Protein AF-G2FJA6-F1 (afdb_monomer_lite)

pLDDT: mean 77.5, std 16.37, range [33.72, 96.75]

Secondary structure (DSSP, 8-state):
-PPP----EEEEEEEEEEEEETTEEEEEEEEEEES-SS-SS-GGG-EEEETTT--EEE-SS---PPPPB-HHHHTTSPPEEEEEEESS----TT-EEEEEETTEEEEEEEPEE-TT--GGGGG-S----PPP---TT-EEEEEEEEE-SSSEEEEEEEEES--GGG--GGG-EEEETTT-PEEEEEE---TTS---TT-SS-S-EEEEEE-TT--S-TT-EEEEEETTEEEEEEE--

Structure (mmCIF, N/CA/C/O backbone):
data_AF-G2FJA6-F1
#
_entry.id   AF-G2FJA6-F1
#
loop_
_atom_site.group_PDB
_atom_site.id
_atom_site.type_symbol
_atom_site.label_atom_id
_atom_site.label_alt_id
_atom_site.label_comp_id
_atom_site.label_asym_id
_atom_site.label_entity_id
_atom_site.label_seq_id
_atom_site.pdbx_PDB_ins_code
_atom_site.Cartn_x
_atom_site.Cartn_y
_atom_site.Cartn_z
_atom_site.occupancy
_atom_site.B_iso_or_equiv
_atom_site.auth_seq_id
_atom_site.auth_comp_id
_atom_site.auth_asym_id
_atom_site.auth_atom_id
_atom_site.pdbx_PDB_model_num
ATOM 1 N N . MET A 1 1 ? 40.836 -7.698 -22.393 1.00 39.19 1 MET A N 1
ATOM 2 C CA . MET A 1 1 ? 39.406 -7.952 -22.679 1.00 39.19 1 MET A CA 1
ATOM 3 C C . MET A 1 1 ? 38.573 -6.891 -21.974 1.00 39.19 1 MET A C 1
ATOM 5 O O . MET A 1 1 ? 38.428 -6.957 -20.762 1.00 39.19 1 MET A O 1
ATOM 9 N N . GLN A 1 2 ? 38.091 -5.883 -22.701 1.00 35.25 2 GLN A N 1
ATOM 10 C CA . GLN A 1 2 ? 37.125 -4.918 -22.167 1.00 35.25 2 GLN A CA 1
ATOM 11 C C . GLN A 1 2 ? 35.747 -5.594 -22.146 1.00 35.25 2 GLN A C 1
ATOM 13 O O . GLN A 1 2 ? 35.256 -6.021 -23.189 1.00 35.25 2 GLN A O 1
ATOM 18 N N . ARG A 1 3 ? 35.146 -5.757 -20.961 1.00 34.12 3 ARG A N 1
ATOM 19 C CA . ARG A 1 3 ? 33.734 -6.144 -20.848 1.00 34.12 3 ARG A CA 1
ATOM 20 C C . ARG A 1 3 ? 32.904 -4.963 -21.353 1.00 34.12 3 ARG A C 1
ATOM 22 O O . ARG A 1 3 ? 33.053 -3.862 -20.830 1.00 34.12 3 ARG A O 1
ATOM 29 N N . ALA A 1 4 ? 32.058 -5.189 -22.357 1.00 39.44 4 ALA A N 1
ATOM 30 C CA . ALA A 1 4 ? 31.037 -4.222 -22.746 1.00 39.44 4 ALA A CA 1
ATOM 31 C C . ALA A 1 4 ? 30.205 -3.846 -21.503 1.00 39.44 4 ALA A C 1
ATOM 33 O O . ALA A 1 4 ? 29.892 -4.747 -20.713 1.00 39.44 4 ALA A O 1
ATOM 34 N N . PRO A 1 5 ? 29.863 -2.563 -21.291 1.00 42.72 5 PRO A N 1
ATOM 35 C CA . PRO A 1 5 ? 29.005 -2.183 -20.182 1.00 42.72 5 PRO A CA 1
ATOM 36 C C . PRO A 1 5 ? 27.662 -2.888 -20.373 1.00 42.72 5 PRO A C 1
ATOM 38 O O . PRO A 1 5 ? 26.957 -2.647 -21.349 1.00 42.72 5 PRO A O 1
ATOM 41 N N . SER A 1 6 ? 27.309 -3.793 -19.461 1.00 50.69 6 SER A N 1
ATOM 42 C CA . SER A 1 6 ? 25.934 -4.264 -19.343 1.00 50.69 6 SER A CA 1
ATOM 43 C C . SER A 1 6 ? 25.126 -3.094 -18.798 1.00 50.69 6 SER A C 1
ATOM 45 O O . SER A 1 6 ? 25.023 -2.931 -17.583 1.00 50.69 6 SER A O 1
ATOM 47 N N . SER A 1 7 ? 24.640 -2.222 -19.679 1.00 70.12 7 SER A N 1
ATOM 48 C CA . SER A 1 7 ? 23.865 -1.041 -19.302 1.00 70.12 7 SER A CA 1
ATOM 49 C C . SER A 1 7 ? 22.433 -1.448 -18.973 1.00 70.12 7 SER A C 1
ATOM 51 O O . SER A 1 7 ? 21.485 -1.016 -19.632 1.00 70.12 7 SER A O 1
ATOM 53 N N . GLY A 1 8 ? 22.283 -2.336 -17.990 1.00 83.69 8 GLY A N 1
ATOM 54 C CA . GLY A 1 8 ? 20.976 -2.680 -17.469 1.00 83.69 8 GLY A CA 1
ATOM 55 C C . GLY A 1 8 ? 20.271 -1.395 -17.042 1.00 83.69 8 GLY A C 1
ATOM 56 O O . GLY A 1 8 ? 20.882 -0.545 -16.391 1.00 83.69 8 GLY A O 1
ATOM 57 N N . ARG A 1 9 ? 19.019 -1.211 -17.457 1.00 91.50 9 ARG A N 1
ATOM 58 C CA . ARG A 1 9 ? 18.278 0.035 -17.224 1.00 91.50 9 ARG A CA 1
ATOM 59 C C . ARG A 1 9 ? 16.909 -0.225 -16.625 1.00 91.50 9 ARG A C 1
ATOM 61 O O . ARG A 1 9 ? 16.280 -1.250 -16.885 1.00 91.50 9 ARG A O 1
ATOM 68 N N . LEU A 1 10 ? 16.452 0.748 -15.845 1.00 92.44 10 LEU A N 1
ATOM 69 C CA . LEU A 1 10 ? 15.058 0.863 -15.454 1.00 92.44 10 LEU A CA 1
ATOM 70 C C . LEU A 1 10 ? 14.300 1.550 -16.590 1.00 92.44 10 LEU A C 1
ATOM 72 O O . LEU A 1 10 ? 14.702 2.611 -17.064 1.00 92.44 10 LEU A O 1
ATOM 76 N N . GLU A 1 11 ? 13.214 0.933 -17.027 1.00 94.50 11 GLU A N 1
ATOM 77 C CA . GLU A 1 11 ? 12.230 1.563 -17.894 1.00 94.50 11 GLU A CA 1
ATOM 78 C C . GLU A 1 11 ? 10.932 1.699 -17.112 1.00 94.50 11 GLU A C 1
ATOM 80 O O . GLU A 1 11 ? 10.369 0.699 -16.672 1.00 94.50 11 GLU A O 1
ATOM 85 N N . VAL A 1 12 ? 10.459 2.928 -16.930 1.00 94.56 12 VAL A N 1
ATOM 86 C CA . VAL A 1 12 ? 9.138 3.190 -16.360 1.00 94.56 12 VAL A CA 1
ATOM 87 C C . VAL A 1 12 ? 8.197 3.521 -17.504 1.00 94.56 12 VAL A C 1
ATOM 89 O O . VAL A 1 12 ? 8.388 4.505 -18.210 1.00 94.56 12 VAL A O 1
ATOM 92 N N . GLU A 1 13 ? 7.192 2.675 -17.691 1.00 93.69 13 GLU A N 1
ATOM 93 C CA . GLU A 1 13 ? 6.183 2.848 -18.732 1.00 93.69 13 GLU A CA 1
ATOM 94 C C . GLU A 1 13 ? 5.153 3.894 -18.315 1.00 93.69 13 GLU A C 1
ATOM 96 O O . GLU A 1 13 ? 4.733 4.715 -19.125 1.00 93.69 13 GLU A O 1
ATOM 101 N N . LYS A 1 14 ? 4.724 3.848 -17.048 1.00 94.00 14 LYS A N 1
ATOM 102 C CA . LYS A 1 14 ? 3.645 4.704 -16.565 1.00 94.00 14 LYS A CA 1
ATOM 103 C C . LYS A 1 14 ? 3.668 4.876 -15.055 1.00 94.00 14 LYS A C 1
ATOM 105 O O . LYS A 1 14 ? 4.010 3.940 -14.327 1.00 94.00 14 LYS A O 1
ATOM 110 N N . ILE A 1 15 ? 3.225 6.045 -14.602 1.00 94.50 15 ILE A N 1
ATOM 111 C CA . ILE A 1 15 ? 2.971 6.345 -13.194 1.00 94.50 15 ILE A CA 1
ATOM 112 C C . ILE A 1 15 ? 1.538 6.847 -13.056 1.00 94.50 15 ILE A C 1
ATOM 114 O O . ILE A 1 15 ? 1.143 7.794 -13.732 1.00 94.50 15 ILE A O 1
ATOM 118 N N . ILE A 1 16 ? 0.756 6.189 -12.204 1.00 93.69 16 ILE A N 1
ATOM 119 C CA . ILE A 1 16 ? -0.686 6.404 -12.089 1.00 93.69 16 ILE A CA 1
ATOM 120 C C . ILE A 1 16 ? -1.042 6.677 -10.632 1.00 93.69 16 ILE A C 1
ATOM 122 O O . ILE A 1 16 ? -0.742 5.857 -9.765 1.00 93.69 16 ILE A O 1
ATOM 126 N N . LEU A 1 17 ? -1.725 7.786 -10.365 1.00 90.81 17 LEU A N 1
ATOM 127 C CA . LEU A 1 17 ? -2.411 7.994 -9.092 1.00 90.81 17 LEU A CA 1
ATOM 128 C C . LEU A 1 17 ? -3.717 7.212 -9.089 1.00 90.81 17 LEU A C 1
ATOM 130 O O . LEU A 1 17 ? -4.490 7.309 -10.033 1.00 90.81 17 LEU A O 1
ATOM 134 N N . GLY A 1 18 ? -3.956 6.431 -8.046 1.00 85.50 18 GLY A N 1
ATOM 135 C CA . GLY A 1 18 ? -5.233 5.760 -7.823 1.00 85.50 18 GLY A CA 1
ATOM 136 C C . GLY A 1 18 ? -6.050 6.438 -6.732 1.00 85.50 18 GLY A C 1
ATOM 137 O O . GLY A 1 18 ? -5.769 7.570 -6.331 1.00 85.50 18 GLY A O 1
ATOM 138 N N . GLY A 1 19 ? -7.029 5.702 -6.212 1.00 77.75 19 GLY A N 1
ATOM 139 C CA . GLY A 1 19 ? -7.847 6.148 -5.093 1.00 77.75 19 GLY A CA 1
ATOM 140 C C . GLY A 1 19 ? -7.029 6.455 -3.835 1.00 77.75 19 GLY A C 1
ATOM 141 O O . GLY A 1 19 ? -5.952 5.892 -3.594 1.00 77.75 19 GLY A O 1
ATOM 142 N N . ARG A 1 20 ? -7.564 7.363 -3.014 1.00 74.06 20 ARG A N 1
ATOM 143 C CA . ARG A 1 20 ? -7.041 7.667 -1.680 1.00 74.06 20 ARG A CA 1
ATOM 144 C C . ARG A 1 20 ? -7.684 6.731 -0.661 1.00 74.06 20 ARG A C 1
ATOM 146 O O . ARG A 1 20 ? -8.901 6.703 -0.522 1.00 74.06 20 ARG A O 1
ATOM 153 N N . GLY A 1 21 ? -6.854 5.969 0.044 1.00 68.12 21 GLY A N 1
ATOM 154 C CA . GLY A 1 21 ? -7.270 5.110 1.152 1.00 68.12 21 GLY A CA 1
ATOM 155 C C . GLY A 1 21 ? -6.676 5.575 2.480 1.00 68.12 21 GLY A C 1
ATOM 156 O O . GLY A 1 21 ? -6.071 6.642 2.571 1.00 68.12 21 GLY A O 1
ATOM 157 N N . LEU A 1 22 ? -6.770 4.732 3.511 1.00 64.44 22 LEU A N 1
ATOM 158 C CA . LEU A 1 22 ? -6.194 5.006 4.838 1.00 64.44 22 LEU A CA 1
ATOM 159 C C . LEU A 1 22 ? -4.664 5.181 4.826 1.00 64.44 22 LEU A C 1
ATOM 161 O O . LEU A 1 22 ? -4.100 5.761 5.744 1.00 64.44 22 LEU A O 1
ATOM 165 N N . GLN A 1 23 ? -3.979 4.677 3.795 1.00 68.44 23 GLN A N 1
ATOM 166 C CA . GLN A 1 23 ? -2.533 4.855 3.610 1.00 68.44 23 GLN A CA 1
ATOM 167 C C . GLN A 1 23 ? -2.174 6.132 2.845 1.00 68.44 23 GLN A C 1
ATOM 169 O O . GLN A 1 23 ? -0.993 6.399 2.654 1.00 68.44 23 GLN A O 1
ATOM 174 N N . GLY A 1 24 ? -3.166 6.911 2.414 1.00 77.00 24 GLY A N 1
ATOM 175 C CA . GLY A 1 24 ? -2.986 8.038 1.511 1.00 77.00 24 GLY A CA 1
ATOM 176 C C . GLY A 1 24 ? -3.329 7.692 0.067 1.00 77.00 24 GLY A C 1
ATOM 177 O O . GLY A 1 24 ? -4.024 6.713 -0.222 1.00 77.00 24 GLY A O 1
ATOM 178 N N . THR A 1 25 ? -2.867 8.534 -0.848 1.00 84.19 25 THR A N 1
ATOM 179 C CA . THR A 1 25 ? -3.102 8.378 -2.284 1.00 84.19 25 THR A CA 1
ATOM 180 C C . THR A 1 25 ? -2.193 7.281 -2.827 1.00 84.19 25 THR A C 1
ATOM 182 O O . THR A 1 25 ? -0.973 7.336 -2.657 1.00 84.19 25 THR A O 1
ATOM 185 N N . ARG A 1 26 ? -2.770 6.265 -3.476 1.00 86.38 26 ARG A N 1
ATOM 186 C CA . ARG A 1 26 ? -1.986 5.192 -4.099 1.00 86.38 26 ARG A CA 1
ATOM 187 C C . ARG A 1 26 ? -1.238 5.721 -5.320 1.00 86.38 26 ARG A C 1
ATOM 189 O O . ARG A 1 26 ? -1.846 6.352 -6.177 1.00 86.38 26 ARG A O 1
ATOM 196 N N . ILE A 1 27 ? 0.032 5.366 -5.460 1.00 89.56 27 ILE A N 1
ATOM 197 C CA . ILE A 1 27 ? 0.836 5.600 -6.664 1.00 89.56 27 ILE A CA 1
ATOM 198 C C . ILE A 1 27 ? 1.240 4.239 -7.235 1.00 89.56 27 ILE A C 1
ATOM 200 O O . ILE A 1 27 ? 2.001 3.503 -6.609 1.00 89.56 27 ILE A O 1
ATOM 204 N N . GLU A 1 28 ? 0.732 3.886 -8.413 1.00 91.00 28 GLU A N 1
ATOM 205 C CA . GLU A 1 28 ? 1.141 2.700 -9.174 1.00 91.00 28 GLU A CA 1
ATOM 206 C C . GLU A 1 28 ? 2.260 3.077 -10.150 1.00 91.00 28 GLU A C 1
ATOM 208 O O . GLU A 1 28 ? 2.082 3.942 -11.004 1.00 91.00 28 GLU A O 1
ATOM 213 N N . VAL A 1 29 ? 3.395 2.386 -10.066 1.00 91.75 29 VAL A N 1
ATOM 214 C CA . VAL A 1 29 ? 4.497 2.487 -11.028 1.00 91.75 29 VAL A CA 1
ATOM 215 C C . VAL A 1 29 ? 4.543 1.214 -11.862 1.00 91.75 29 VAL A C 1
ATOM 217 O O . VAL A 1 29 ? 4.722 0.118 -11.324 1.00 91.75 29 VAL A O 1
ATOM 220 N N . ARG A 1 30 ? 4.417 1.358 -13.183 1.00 92.69 30 ARG A N 1
ATOM 221 C CA . ARG A 1 30 ? 4.585 0.271 -14.155 1.00 92.69 30 ARG A CA 1
ATOM 222 C C . ARG A 1 30 ? 5.977 0.320 -14.749 1.00 92.69 30 ARG A C 1
ATOM 224 O O . ARG A 1 30 ? 6.341 1.328 -15.350 1.00 92.69 30 ARG A O 1
ATOM 231 N N . TYR A 1 31 ? 6.750 -0.748 -14.589 1.00 93.69 31 TYR A N 1
ATOM 232 C CA . TYR A 1 31 ? 8.173 -0.720 -14.921 1.00 93.69 31 TYR A CA 1
ATOM 233 C C . TYR A 1 31 ? 8.717 -2.046 -15.459 1.00 93.69 31 TYR A C 1
ATOM 235 O O . TYR A 1 31 ? 8.131 -3.111 -15.261 1.00 93.69 31 TYR A O 1
ATOM 243 N N . ARG A 1 32 ? 9.879 -1.978 -16.110 1.00 92.12 32 ARG A N 1
ATOM 244 C CA . ARG A 1 32 ? 10.697 -3.115 -16.541 1.00 92.12 32 ARG A CA 1
ATOM 245 C C . ARG A 1 32 ? 12.149 -2.904 -16.140 1.00 92.12 32 ARG A C 1
ATOM 247 O O . ARG A 1 32 ? 12.651 -1.782 -16.100 1.00 92.12 32 ARG A O 1
ATOM 254 N N . LEU A 1 33 ? 12.825 -4.015 -15.888 1.00 90.75 33 LEU A N 1
ATOM 255 C CA . LEU A 1 33 ? 14.265 -4.077 -15.681 1.00 90.75 33 LEU A CA 1
ATOM 256 C C . LEU A 1 33 ? 14.856 -4.709 -16.935 1.00 90.75 33 LEU A C 1
ATOM 258 O O . LEU A 1 33 ? 14.626 -5.888 -17.182 1.00 90.75 33 LEU A O 1
ATOM 262 N N . ILE A 1 34 ? 15.550 -3.927 -17.753 1.00 91.38 34 ILE A N 1
ATOM 263 C CA . ILE A 1 34 ? 16.027 -4.370 -19.066 1.00 91.38 34 ILE A CA 1
ATOM 264 C C . ILE A 1 34 ? 17.522 -4.644 -18.985 1.00 91.38 34 ILE A C 1
ATOM 266 O O . ILE A 1 34 ? 18.252 -3.791 -18.493 1.00 91.38 34 ILE A O 1
ATOM 270 N N . ASP A 1 35 ? 17.966 -5.814 -19.447 1.00 90.81 35 ASP A N 1
ATOM 271 C CA . ASP A 1 35 ? 19.373 -6.250 -19.486 1.00 90.81 35 ASP A CA 1
ATOM 272 C C . ASP A 1 35 ? 20.115 -6.170 -18.134 1.00 90.81 35 ASP A C 1
ATOM 274 O O . ASP A 1 35 ? 21.342 -6.045 -18.067 1.00 90.81 35 ASP A O 1
ATOM 278 N N . VAL A 1 36 ? 19.375 -6.270 -17.025 1.00 86.81 36 VAL A N 1
ATOM 279 C CA . VAL A 1 36 ? 19.938 -6.294 -15.669 1.00 86.81 36 VAL A CA 1
ATOM 280 C C . VAL A 1 36 ? 20.412 -7.711 -15.350 1.00 86.81 36 VAL A C 1
ATOM 282 O O . VAL A 1 36 ? 19.605 -8.612 -15.140 1.00 86.81 36 VAL A O 1
ATOM 285 N N . LYS A 1 37 ? 21.732 -7.918 -15.319 1.00 81.69 37 LYS A N 1
ATOM 286 C CA . LYS A 1 37 ? 22.341 -9.208 -14.937 1.00 81.69 37 LYS A CA 1
ATOM 287 C C . LYS A 1 37 ? 22.440 -9.381 -13.424 1.00 81.69 37 LYS A C 1
ATOM 289 O O . LYS A 1 37 ? 22.271 -10.483 -12.917 1.00 81.69 37 LYS A O 1
ATOM 294 N N . GLU A 1 38 ? 22.713 -8.284 -12.730 1.00 79.69 38 GLU A N 1
ATOM 295 C CA . GLU A 1 38 ? 22.832 -8.196 -11.280 1.00 79.69 38 GLU A CA 1
ATOM 296 C C . GLU A 1 38 ? 22.297 -6.831 -10.843 1.00 79.69 38 GLU A C 1
ATOM 298 O O . GLU A 1 38 ? 22.484 -5.832 -11.545 1.00 79.69 38 GLU A O 1
ATOM 303 N N . PHE A 1 39 ? 21.591 -6.789 -9.715 1.00 76.38 39 PHE A N 1
ATOM 304 C CA . PHE A 1 39 ? 21.055 -5.538 -9.192 1.00 76.38 39 PHE A CA 1
ATOM 305 C C . PHE A 1 39 ? 22.178 -4.685 -8.594 1.00 76.38 39 PHE A C 1
ATOM 307 O O . PHE A 1 39 ? 22.915 -5.185 -7.746 1.00 76.38 39 PHE A O 1
ATOM 314 N N . PRO A 1 40 ? 22.300 -3.400 -8.974 1.00 71.06 40 PRO A N 1
ATOM 315 C CA . PRO A 1 40 ? 23.367 -2.546 -8.461 1.00 71.06 40 PRO A CA 1
ATOM 316 C C . PRO A 1 40 ? 23.187 -2.195 -6.978 1.00 71.06 40 PRO A C 1
ATOM 318 O O . PRO A 1 40 ? 24.158 -1.834 -6.317 1.00 71.06 40 PRO A O 1
ATOM 321 N N . ALA A 1 41 ? 21.968 -2.305 -6.438 1.00 72.12 41 ALA A N 1
ATOM 322 C CA . ALA A 1 41 ? 21.699 -2.122 -5.019 1.00 72.12 41 ALA A CA 1
ATOM 323 C C . ALA A 1 41 ? 20.593 -3.053 -4.500 1.00 72.12 41 ALA A C 1
ATOM 325 O O . ALA A 1 41 ? 19.808 -3.632 -5.251 1.00 72.12 41 ALA A O 1
ATOM 326 N N . HIS A 1 42 ? 20.508 -3.169 -3.173 1.00 73.12 42 HIS A N 1
ATOM 327 C CA . HIS A 1 42 ? 19.483 -3.963 -2.500 1.00 73.12 42 HIS A CA 1
ATOM 328 C C . HIS A 1 42 ? 18.066 -3.439 -2.829 1.00 73.12 42 HIS A C 1
ATOM 330 O O . HIS A 1 42 ? 17.879 -2.220 -2.850 1.00 73.12 42 HIS A O 1
ATOM 336 N N . PRO A 1 43 ? 17.031 -4.288 -2.996 1.00 69.50 43 PRO A N 1
ATOM 337 C CA . PRO A 1 43 ? 15.673 -3.845 -3.352 1.00 69.50 43 PRO A CA 1
ATOM 338 C C . PRO A 1 43 ? 15.033 -2.835 -2.383 1.00 69.50 43 PRO A C 1
ATOM 340 O O . PRO A 1 43 ? 14.141 -2.089 -2.780 1.00 69.50 43 PRO A O 1
ATOM 343 N N . MET A 1 44 ? 15.517 -2.762 -1.135 1.00 67.50 44 MET A N 1
ATOM 344 C CA . MET A 1 44 ? 15.124 -1.730 -0.153 1.00 67.50 44 MET A CA 1
ATOM 345 C C . MET A 1 44 ? 15.509 -0.302 -0.562 1.00 67.50 44 MET A C 1
ATOM 347 O O . MET A 1 44 ? 15.014 0.650 0.025 1.00 67.50 44 MET A O 1
ATOM 351 N N . THR A 1 45 ? 16.364 -0.139 -1.570 1.00 71.75 45 THR A N 1
ATOM 352 C CA . THR A 1 45 ? 16.710 1.165 -2.161 1.00 71.75 45 THR A CA 1
ATOM 353 C C . THR A 1 45 ? 15.687 1.631 -3.202 1.00 71.75 45 THR A C 1
ATOM 355 O O . THR A 1 45 ? 15.959 2.526 -3.990 1.00 71.75 45 THR A O 1
ATOM 358 N N . THR A 1 46 ? 14.506 1.015 -3.240 1.00 82.19 46 THR A N 1
ATOM 359 C CA . THR A 1 46 ? 13.421 1.422 -4.134 1.00 82.19 46 THR A CA 1
ATOM 360 C C . THR A 1 46 ? 12.656 2.592 -3.522 1.00 82.19 46 THR A C 1
ATOM 362 O O . THR A 1 46 ? 12.205 2.507 -2.381 1.00 82.19 46 THR A O 1
ATOM 365 N N . SER A 1 47 ? 12.500 3.683 -4.264 1.00 83.31 47 SER A N 1
ATOM 366 C CA . SER A 1 47 ? 11.863 4.906 -3.774 1.00 83.31 47 SER A CA 1
ATOM 367 C C . SER A 1 47 ? 11.286 5.757 -4.902 1.00 83.31 47 SER A C 1
ATOM 369 O O . SER A 1 47 ? 11.633 5.596 -6.074 1.00 83.31 47 SER A O 1
ATOM 371 N N . ILE A 1 48 ? 10.414 6.688 -4.522 1.00 87.38 48 ILE A N 1
ATOM 372 C CA . ILE A 1 48 ? 9.967 7.789 -5.371 1.00 87.38 48 ILE A CA 1
ATOM 373 C C . ILE A 1 48 ? 10.443 9.096 -4.748 1.00 87.38 48 ILE A C 1
ATOM 375 O O . ILE A 1 48 ? 10.386 9.260 -3.531 1.00 87.38 48 ILE A O 1
ATOM 379 N N . VAL A 1 49 ? 10.891 10.031 -5.578 1.00 86.56 49 VAL A N 1
ATOM 380 C CA . VAL A 1 49 ? 11.192 11.406 -5.174 1.00 86.56 49 VAL A CA 1
ATOM 381 C C . VAL A 1 49 ? 10.330 12.347 -6.000 1.00 86.56 49 VAL A C 1
ATOM 383 O O . VAL A 1 49 ? 10.359 12.278 -7.228 1.00 86.56 49 VAL A O 1
ATOM 386 N N . ASP A 1 50 ? 9.580 13.226 -5.340 1.00 87.44 50 ASP A N 1
ATOM 387 C CA . ASP A 1 50 ? 8.929 14.344 -6.024 1.00 87.44 50 ASP A CA 1
ATOM 388 C C . ASP A 1 50 ? 9.987 15.382 -6.419 1.00 87.44 50 ASP A C 1
ATOM 390 O O . ASP A 1 50 ? 10.758 15.857 -5.583 1.00 87.44 50 ASP A O 1
ATOM 394 N N . ASP A 1 51 ? 10.069 15.730 -7.703 1.00 84.38 51 ASP A N 1
ATOM 395 C CA . ASP A 1 51 ? 11.184 16.543 -8.196 1.00 84.38 51 ASP A CA 1
ATOM 396 C C . ASP A 1 51 ? 11.113 17.998 -7.718 1.00 84.38 51 ASP A C 1
ATOM 398 O O . ASP A 1 51 ? 12.147 18.668 -7.644 1.00 84.38 51 ASP A O 1
ATOM 402 N N . GLN A 1 52 ? 9.910 18.484 -7.396 1.00 83.44 52 GLN A N 1
ATOM 403 C CA . GLN A 1 52 ? 9.681 19.857 -6.957 1.00 83.44 52 GLN A CA 1
ATOM 404 C C . GLN A 1 52 ? 10.025 20.037 -5.476 1.00 83.44 52 GLN A C 1
ATOM 406 O O . GLN A 1 52 ? 10.843 20.886 -5.128 1.00 83.44 52 GLN A O 1
ATOM 411 N N . SER A 1 53 ? 9.406 19.243 -4.606 1.00 81.50 53 SER A N 1
ATOM 412 C CA . SER A 1 53 ? 9.596 19.304 -3.153 1.00 81.50 53 SER A CA 1
ATOM 413 C C . SER A 1 53 ? 10.857 18.582 -2.682 1.00 81.50 53 SER A C 1
ATOM 415 O O . SER A 1 53 ? 11.297 18.796 -1.554 1.00 81.50 53 SER A O 1
ATOM 417 N N . ARG A 1 54 ? 11.441 17.720 -3.529 1.00 82.00 54 ARG A N 1
ATOM 418 C CA . ARG A 1 54 ? 12.542 16.801 -3.188 1.00 82.00 54 ARG A CA 1
ATOM 419 C C . ARG A 1 54 ? 12.205 15.840 -2.049 1.00 82.00 54 ARG A C 1
ATOM 421 O O . ARG A 1 54 ? 13.108 15.208 -1.500 1.00 82.00 54 ARG A O 1
ATOM 428 N N . GLN A 1 55 ? 10.927 15.703 -1.701 1.00 81.25 55 GLN A N 1
ATOM 429 C CA . GLN A 1 55 ? 10.497 14.771 -0.672 1.00 81.25 55 GLN A CA 1
ATOM 430 C C . GLN A 1 55 ? 10.539 13.336 -1.194 1.00 81.25 55 GLN A C 1
ATOM 432 O O . GLN A 1 55 ? 10.182 13.039 -2.337 1.00 81.25 55 GLN A O 1
ATOM 437 N N . LEU A 1 56 ? 11.013 12.447 -0.325 1.00 77.19 56 LEU A N 1
ATOM 438 C CA . LEU A 1 56 ? 11.162 11.026 -0.590 1.00 77.19 56 LEU A CA 1
ATOM 439 C C . LEU A 1 56 ? 9.913 10.291 -0.106 1.00 77.19 56 LEU A C 1
ATOM 441 O O . LEU A 1 56 ? 9.634 10.257 1.090 1.00 77.19 56 LEU A O 1
ATOM 445 N N . ILE A 1 57 ? 9.220 9.628 -1.021 1.00 76.81 57 ILE A N 1
ATOM 446 C CA . ILE A 1 57 ? 8.136 8.707 -0.698 1.00 76.81 57 ILE A CA 1
ATOM 447 C C . ILE A 1 57 ? 8.735 7.309 -0.647 1.00 76.81 57 ILE A C 1
ATOM 449 O O . ILE A 1 57 ? 9.129 6.720 -1.662 1.00 76.81 57 ILE A O 1
ATOM 453 N N . GLN A 1 58 ? 8.864 6.800 0.576 1.00 62.50 58 GLN A N 1
ATOM 454 C CA . GLN A 1 58 ? 9.464 5.499 0.818 1.00 62.50 58 GLN A CA 1
ATOM 455 C C . GLN A 1 58 ? 8.462 4.367 0.617 1.00 62.50 58 GLN A C 1
ATOM 457 O O . GLN A 1 58 ? 7.273 4.469 0.921 1.00 62.50 58 GLN A O 1
ATOM 462 N N . ILE A 1 59 ? 8.987 3.240 0.147 1.00 64.44 59 ILE A N 1
ATOM 463 C CA . ILE A 1 59 ? 8.290 1.965 0.240 1.00 64.44 59 ILE A CA 1
ATOM 464 C C . ILE A 1 59 ? 8.090 1.611 1.716 1.00 64.44 59 ILE A C 1
ATOM 466 O O . ILE A 1 59 ? 9.017 1.655 2.520 1.00 64.44 59 ILE A O 1
ATOM 470 N N . SER A 1 60 ? 6.883 1.200 2.084 1.00 54.69 60 SER A N 1
ATOM 471 C CA . SER A 1 60 ? 6.625 0.680 3.431 1.00 54.69 60 SER A CA 1
ATOM 472 C C . SER A 1 60 ? 7.091 -0.775 3.596 1.00 54.69 60 SER A C 1
ATOM 474 O O . SER A 1 60 ? 7.123 -1.288 4.715 1.00 54.69 60 SER A O 1
ATOM 476 N N . LYS A 1 61 ? 7.451 -1.460 2.495 1.00 60.00 61 LYS A N 1
ATOM 477 C CA . LYS A 1 61 ? 7.860 -2.876 2.455 1.00 60.00 61 LYS A CA 1
ATOM 478 C C . LYS A 1 61 ? 8.846 -3.177 1.333 1.00 60.00 61 LYS A C 1
ATOM 480 O O . LYS A 1 61 ? 8.808 -2.524 0.298 1.00 60.00 61 LYS A O 1
ATOM 485 N N . LEU A 1 62 ? 9.638 -4.239 1.516 1.00 59.34 62 LEU A N 1
ATOM 486 C CA . LEU A 1 62 ? 10.506 -4.805 0.481 1.00 59.34 62 LEU A CA 1
ATOM 487 C C . LEU A 1 62 ? 9.671 -5.188 -0.759 1.00 59.34 62 LEU A C 1
ATOM 489 O O . LEU A 1 62 ? 8.823 -6.082 -0.660 1.00 59.34 62 LEU A O 1
ATOM 493 N N . PRO A 1 63 ? 9.891 -4.553 -1.919 1.00 68.56 63 PRO A N 1
ATOM 494 C CA . PRO A 1 63 ? 9.184 -4.910 -3.130 1.00 68.56 63 PRO A CA 1
ATOM 495 C C . PRO A 1 63 ? 9.721 -6.234 -3.669 1.00 68.56 63 PRO A C 1
ATOM 497 O O . PRO A 1 63 ? 10.932 -6.428 -3.791 1.00 68.56 63 PRO A O 1
ATOM 500 N N . MET A 1 64 ? 8.816 -7.135 -4.047 1.00 72.38 64 MET A N 1
ATOM 501 C CA . MET A 1 64 ? 9.183 -8.230 -4.938 1.00 72.38 64 MET A CA 1
ATOM 502 C C . MET A 1 64 ? 9.425 -7.645 -6.327 1.00 72.38 64 MET A C 1
ATOM 504 O O . MET A 1 64 ? 8.479 -7.241 -7.002 1.00 72.38 64 MET A O 1
ATOM 508 N N . LEU A 1 65 ? 10.690 -7.571 -6.732 1.00 79.62 65 LEU A N 1
ATOM 509 C CA . LEU A 1 65 ? 11.052 -7.070 -8.051 1.00 79.62 65 LEU A CA 1
ATOM 510 C C . LEU A 1 65 ? 10.668 -8.081 -9.129 1.00 79.62 65 LEU A C 1
ATOM 512 O O . LEU A 1 65 ? 10.796 -9.291 -8.934 1.00 79.62 65 LEU A O 1
ATOM 516 N N . VAL A 1 66 ? 10.229 -7.583 -10.283 1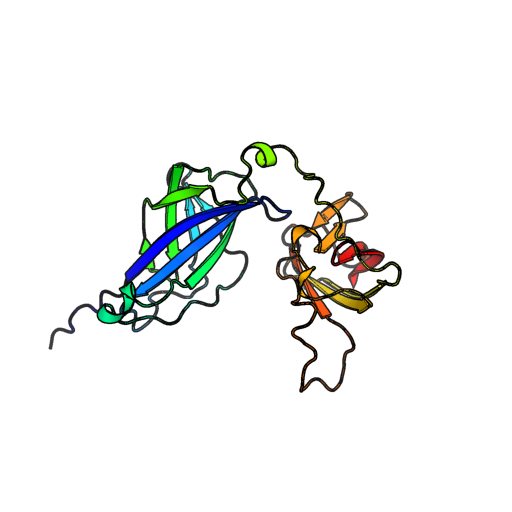.00 84.12 66 VAL A N 1
ATOM 517 C CA . VAL A 1 66 ? 10.056 -8.437 -11.462 1.00 84.12 66 VAL A CA 1
ATOM 518 C C . VAL A 1 66 ? 11.397 -8.944 -11.983 1.00 84.12 66 VAL A C 1
ATOM 520 O O . VAL A 1 66 ? 12.433 -8.302 -11.802 1.00 84.12 66 VAL A O 1
ATOM 523 N N . ALA A 1 67 ? 11.372 -10.103 -12.640 1.00 85.25 67 ALA A N 1
ATOM 524 C CA . ALA A 1 67 ? 12.556 -10.646 -13.286 1.00 85.25 67 ALA A CA 1
ATOM 525 C C . ALA A 1 67 ? 13.048 -9.690 -14.391 1.00 85.25 67 ALA A C 1
ATOM 527 O O . ALA A 1 67 ? 12.222 -9.164 -15.145 1.00 85.25 67 ALA A O 1
ATOM 528 N N . PRO A 1 68 ? 14.370 -9.474 -14.513 1.00 88.75 68 PRO A N 1
ATOM 529 C CA . PRO A 1 68 ? 14.933 -8.755 -15.642 1.00 88.75 68 PRO A CA 1
ATOM 530 C C . PRO A 1 68 ? 14.588 -9.410 -16.978 1.00 88.75 68 PRO A C 1
ATOM 532 O O . PRO A 1 68 ? 14.521 -10.636 -17.086 1.00 88.75 68 PRO A O 1
ATOM 535 N N . VAL A 1 69 ? 14.408 -8.585 -18.004 1.00 90.56 69 VAL A N 1
ATOM 536 C CA . VAL A 1 69 ? 14.086 -9.017 -19.365 1.00 90.56 69 VAL A CA 1
ATOM 537 C C . VAL A 1 69 ? 15.187 -8.590 -20.334 1.00 90.56 69 VAL A C 1
ATOM 539 O O . VAL A 1 69 ? 15.747 -7.505 -20.171 1.00 90.56 69 VAL A O 1
ATOM 542 N N . PRO A 1 70 ? 15.494 -9.398 -21.360 1.00 89.81 70 PRO A N 1
ATOM 543 C CA . PRO A 1 70 ? 16.356 -8.959 -22.450 1.00 89.81 70 PRO A CA 1
ATOM 544 C C . PRO A 1 70 ? 15.740 -7.788 -23.230 1.00 89.81 70 PRO A C 1
ATOM 546 O O . PRO A 1 70 ? 14.515 -7.750 -23.409 1.00 89.81 70 PRO A O 1
ATOM 549 N N . ALA A 1 71 ? 16.563 -6.863 -23.731 1.00 89.31 71 ALA A N 1
ATOM 550 C CA . ALA A 1 71 ? 16.098 -5.704 -24.501 1.00 89.31 71 ALA A CA 1
ATOM 551 C C . ALA A 1 71 ? 15.210 -6.078 -25.695 1.00 89.31 71 ALA A C 1
ATOM 553 O O . ALA A 1 71 ? 14.182 -5.436 -25.916 1.00 89.31 71 ALA A O 1
ATOM 554 N N . GLU A 1 72 ? 15.529 -7.151 -26.419 1.00 89.56 72 GLU A N 1
ATOM 555 C CA . GLU A 1 72 ? 14.755 -7.606 -27.577 1.00 89.56 72 GLU A CA 1
ATOM 556 C C . GLU A 1 72 ? 13.341 -8.100 -27.225 1.00 89.56 72 GLU A C 1
ATOM 558 O O . GLU A 1 72 ? 12.471 -8.158 -28.093 1.00 89.56 72 GLU A O 1
ATOM 563 N N . LYS A 1 73 ? 13.083 -8.425 -25.951 1.00 89.75 73 LYS A N 1
ATOM 564 C CA . LYS A 1 73 ? 11.763 -8.845 -25.450 1.00 89.75 73 LYS A CA 1
ATOM 565 C C . LYS A 1 73 ? 11.049 -7.763 -24.644 1.00 89.75 73 LYS A C 1
ATOM 567 O O . LYS A 1 73 ? 9.912 -7.982 -24.227 1.00 89.75 73 LYS A O 1
ATOM 572 N N . ALA A 1 74 ? 11.674 -6.608 -24.412 1.00 87.88 74 ALA A N 1
ATOM 573 C CA . ALA A 1 74 ? 11.114 -5.569 -23.550 1.00 87.88 74 ALA A CA 1
ATOM 574 C C . ALA A 1 74 ? 9.739 -5.088 -24.045 1.00 87.88 74 ALA A C 1
ATOM 576 O O . ALA A 1 74 ? 8.789 -5.058 -23.267 1.00 87.88 74 ALA A O 1
ATOM 577 N N . ALA A 1 75 ? 9.606 -4.818 -25.348 1.00 85.94 75 ALA A N 1
ATOM 578 C CA . ALA A 1 75 ? 8.368 -4.312 -25.945 1.00 85.94 75 ALA A CA 1
ATOM 579 C C . ALA A 1 75 ? 7.189 -5.304 -25.876 1.00 85.94 75 ALA A C 1
ATOM 581 O O . ALA A 1 75 ? 6.037 -4.884 -25.832 1.00 85.94 75 ALA A O 1
ATOM 582 N N . SER A 1 76 ? 7.460 -6.613 -25.863 1.00 87.94 76 SER A N 1
ATOM 583 C CA . SER A 1 76 ? 6.431 -7.662 -25.819 1.00 87.94 76 SER A CA 1
ATOM 584 C C . SER A 1 76 ? 6.171 -8.212 -24.416 1.00 87.94 76 SER A C 1
ATOM 586 O O . SER A 1 76 ? 5.204 -8.947 -24.217 1.00 87.94 76 SER A O 1
ATOM 588 N N . THR A 1 77 ? 7.001 -7.861 -23.431 1.00 82.81 77 THR A N 1
ATOM 589 C CA . THR A 1 77 ? 6.830 -8.321 -22.051 1.00 82.81 77 THR A CA 1
ATOM 590 C C . THR A 1 77 ? 5.962 -7.328 -21.274 1.00 82.81 77 THR A C 1
ATOM 592 O O . THR A 1 77 ? 6.264 -6.134 -21.279 1.00 82.81 77 THR A O 1
ATOM 595 N N . PRO A 1 78 ? 4.896 -7.760 -20.579 1.00 88.19 78 PRO A N 1
ATOM 596 C CA . PRO A 1 78 ? 4.109 -6.869 -19.727 1.00 88.19 78 PRO A CA 1
ATOM 597 C C . PRO A 1 78 ? 4.965 -6.225 -18.622 1.00 88.19 78 PRO A C 1
ATOM 599 O O . PRO A 1 78 ? 5.852 -6.891 -18.080 1.00 88.19 78 PRO A O 1
ATOM 602 N N . PRO A 1 79 ? 4.716 -4.954 -18.255 1.00 89.81 79 PRO A N 1
ATOM 603 C CA . PRO A 1 79 ? 5.470 -4.309 -17.193 1.00 89.81 79 PRO A CA 1
ATOM 604 C C . PRO A 1 79 ? 5.085 -4.890 -15.825 1.00 89.81 79 PRO A C 1
ATOM 606 O O . PRO A 1 79 ? 3.932 -5.251 -15.569 1.00 89.81 79 PRO A O 1
ATOM 609 N N . GLY A 1 80 ? 6.058 -4.930 -14.921 1.00 85.25 80 GLY A N 1
ATOM 610 C CA . GLY A 1 80 ? 5.830 -5.140 -13.498 1.00 85.25 80 GLY A CA 1
ATOM 611 C C . GLY A 1 80 ? 5.102 -3.970 -12.855 1.00 85.25 80 GLY A C 1
ATOM 612 O O . GLY A 1 80 ? 5.018 -2.887 -13.432 1.00 85.25 80 GLY A O 1
ATOM 613 N N . LYS A 1 81 ? 4.601 -4.174 -11.633 1.00 87.12 81 LYS A N 1
ATOM 614 C CA . LYS A 1 81 ? 3.909 -3.138 -10.860 1.00 87.12 81 LYS A CA 1
ATOM 615 C C . LYS A 1 81 ? 4.523 -2.969 -9.477 1.00 87.12 81 LYS A C 1
ATOM 617 O O . LYS A 1 81 ? 4.746 -3.959 -8.783 1.00 87.12 81 LYS A O 1
ATOM 622 N N . LEU A 1 82 ? 4.718 -1.720 -9.070 1.00 85.81 82 LEU A N 1
ATOM 623 C CA . LEU A 1 82 ? 5.009 -1.318 -7.694 1.00 85.81 82 LEU A CA 1
ATOM 624 C C . LEU A 1 82 ? 3.955 -0.334 -7.214 1.00 85.81 82 LEU A C 1
ATOM 626 O O . LEU A 1 82 ? 3.426 0.442 -8.005 1.00 85.81 82 LEU A O 1
ATOM 630 N N . TYR A 1 83 ? 3.684 -0.359 -5.913 1.00 84.12 83 TYR A N 1
ATOM 631 C CA . TYR A 1 83 ? 2.744 0.554 -5.282 1.00 84.12 83 TYR A CA 1
ATOM 632 C C . TYR A 1 83 ? 3.433 1.324 -4.164 1.00 84.12 83 TYR A C 1
ATOM 634 O O . TYR A 1 83 ? 4.085 0.730 -3.303 1.00 84.12 83 TYR A O 1
ATOM 642 N N . PHE A 1 84 ? 3.248 2.636 -4.186 1.00 85.19 84 PHE A N 1
ATOM 643 C CA . PHE A 1 84 ? 3.658 3.572 -3.149 1.00 85.19 84 PHE A CA 1
ATOM 644 C C . PHE A 1 84 ? 2.417 4.280 -2.614 1.00 85.19 84 PHE A C 1
ATOM 646 O O . PHE A 1 84 ? 1.360 4.264 -3.250 1.00 85.19 84 PHE A O 1
ATOM 653 N N . TRP A 1 85 ? 2.544 4.887 -1.440 1.00 82.81 85 TRP A N 1
ATOM 654 C CA . TRP A 1 85 ? 1.434 5.548 -0.770 1.00 82.81 85 TRP A CA 1
ATOM 655 C C . TRP A 1 85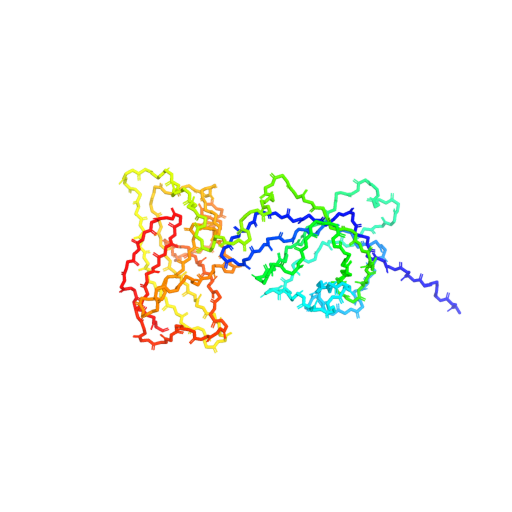 ? 1.866 6.933 -0.313 1.00 82.81 85 TRP A C 1
ATOM 657 O O . TRP A 1 85 ? 2.780 7.066 0.498 1.00 82.81 85 TRP A O 1
ATOM 667 N N . ASP A 1 86 ? 1.215 7.950 -0.864 1.00 82.12 86 ASP A N 1
ATOM 668 C CA . ASP A 1 86 ? 1.438 9.349 -0.529 1.00 82.12 86 ASP A CA 1
ATOM 669 C C . ASP A 1 86 ? 0.417 9.802 0.517 1.00 82.12 86 ASP A C 1
ATOM 671 O O . ASP A 1 86 ? -0.732 10.146 0.211 1.00 82.12 86 ASP A O 1
ATOM 675 N N . GLN A 1 87 ? 0.840 9.744 1.778 1.00 77.25 87 GLN A N 1
ATOM 676 C CA . GLN A 1 87 ? 0.021 10.126 2.927 1.00 77.25 87 GLN A CA 1
ATOM 677 C C . GLN A 1 87 ? -0.349 11.609 2.889 1.00 77.25 87 GLN A C 1
ATOM 679 O O . GLN A 1 87 ? -1.510 11.964 3.112 1.00 77.25 87 GLN A O 1
ATOM 684 N N . GLU A 1 88 ? 0.615 12.458 2.549 1.00 77.50 88 GLU A N 1
ATOM 685 C CA . GLU A 1 88 ? 0.484 13.913 2.594 1.00 77.50 88 GLU A CA 1
ATOM 686 C C . GLU A 1 88 ? -0.219 14.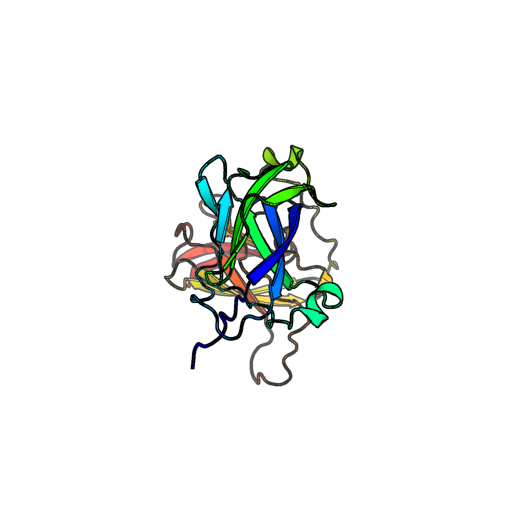479 1.349 1.00 77.50 88 GLU A C 1
ATOM 688 O O . GLU A 1 88 ? -0.709 15.605 1.377 1.00 77.50 88 GLU A O 1
ATOM 693 N N . GLY A 1 89 ? -0.343 13.690 0.275 1.00 79.12 89 GLY A N 1
ATOM 694 C CA . GLY A 1 89 ? -0.977 14.129 -0.971 1.00 79.12 89 GLY A CA 1
ATOM 695 C C . GLY A 1 89 ? -0.134 15.164 -1.725 1.00 79.12 89 GLY A C 1
ATOM 696 O O . GLY A 1 89 ? -0.680 16.070 -2.361 1.00 79.12 89 GLY A O 1
ATOM 697 N N . ILE A 1 90 ? 1.189 15.043 -1.616 1.00 83.25 90 ILE A N 1
ATOM 698 C CA . ILE A 1 90 ? 2.187 15.894 -2.268 1.00 83.25 90 ILE A CA 1
ATOM 699 C C . ILE A 1 90 ? 2.117 15.732 -3.791 1.00 83.25 90 ILE A C 1
ATOM 701 O O . ILE A 1 90 ? 2.141 16.722 -4.527 1.00 83.25 90 ILE A O 1
ATOM 705 N N . ILE A 1 91 ? 2.008 14.493 -4.276 1.00 87.38 91 ILE A N 1
ATOM 706 C CA . ILE A 1 91 ? 2.004 14.169 -5.700 1.00 87.38 91 ILE A CA 1
ATOM 707 C C . ILE A 1 91 ? 0.604 14.368 -6.275 1.00 87.38 91 ILE A C 1
ATOM 709 O O . ILE A 1 91 ? -0.388 13.804 -5.809 1.00 87.38 91 ILE A O 1
ATOM 713 N N . LYS A 1 92 ? 0.544 15.135 -7.364 1.00 89.19 92 LYS A N 1
ATOM 714 C CA . LYS A 1 92 ? -0.681 15.440 -8.103 1.00 89.19 92 LYS A CA 1
ATOM 715 C C . LYS A 1 92 ? -0.541 15.009 -9.563 1.00 89.19 92 LYS A C 1
ATOM 717 O O . LYS A 1 92 ? 0.579 14.831 -10.048 1.00 89.19 92 LYS A O 1
ATOM 722 N N . PRO A 1 93 ? -1.652 14.850 -10.302 1.00 91.06 93 PRO A N 1
ATOM 723 C CA . PRO A 1 93 ? -1.578 14.672 -11.744 1.00 91.06 93 PRO A CA 1
ATOM 724 C C . PRO A 1 93 ? -0.783 15.821 -12.378 1.00 91.06 93 PRO A C 1
ATOM 726 O O . PRO A 1 93 ? -0.997 16.988 -12.050 1.00 91.06 93 PRO A O 1
ATOM 729 N N . GLY A 1 94 ? 0.156 15.487 -13.260 1.00 89.00 94 GLY A N 1
ATOM 730 C CA . GLY A 1 94 ? 1.087 16.435 -13.874 1.00 89.00 94 GLY A CA 1
ATOM 731 C C . GLY A 1 94 ? 2.368 16.707 -13.076 1.00 89.00 94 GLY A C 1
ATOM 732 O O . GLY A 1 94 ? 3.296 17.287 -13.644 1.00 89.00 94 GLY A O 1
ATOM 733 N N . SER A 1 95 ? 2.473 16.263 -11.814 1.00 90.38 95 SER A N 1
ATOM 734 C CA . SER A 1 95 ? 3.748 16.266 -11.083 1.00 90.38 95 SER A CA 1
ATOM 735 C C . SER A 1 95 ? 4.812 15.483 -11.858 1.00 90.38 95 SER A C 1
ATOM 737 O O . SER A 1 95 ? 4.506 14.534 -12.587 1.00 90.38 95 SER A O 1
ATOM 739 N N . LYS A 1 96 ? 6.076 15.878 -11.680 1.00 92.75 96 LYS A N 1
ATOM 740 C CA . LYS A 1 96 ? 7.235 15.140 -12.185 1.00 92.75 96 LYS A CA 1
ATOM 741 C C . LYS A 1 96 ? 7.925 14.450 -11.029 1.00 92.75 96 LYS A C 1
ATOM 743 O O . LYS A 1 96 ? 8.268 15.104 -10.045 1.00 92.75 96 LYS A O 1
ATOM 748 N N . ILE A 1 97 ? 8.123 13.147 -11.162 1.00 92.38 97 ILE A N 1
ATOM 749 C CA . ILE A 1 97 ? 8.755 12.354 -10.118 1.00 92.38 97 ILE A CA 1
ATOM 750 C C . ILE A 1 97 ? 9.884 11.509 -10.687 1.00 92.38 97 ILE A C 1
ATOM 752 O O . ILE A 1 97 ? 9.866 11.082 -11.843 1.00 92.38 97 ILE A O 1
ATOM 756 N N . SER A 1 98 ? 10.864 11.246 -9.841 1.00 92.31 98 SER A N 1
ATOM 757 C CA . SER A 1 98 ? 11.970 10.351 -10.132 1.00 92.31 98 SER A CA 1
ATOM 758 C C . SER A 1 98 ? 11.751 9.032 -9.401 1.00 92.31 98 SER A C 1
ATOM 760 O O . SER A 1 98 ? 11.514 9.010 -8.193 1.00 92.31 98 SER A O 1
ATOM 762 N N . VAL A 1 99 ? 11.820 7.922 -10.132 1.00 90.25 99 VAL A N 1
ATOM 763 C CA . VAL A 1 99 ? 11.649 6.571 -9.591 1.00 90.25 99 VAL A CA 1
ATOM 764 C C . VAL A 1 99 ? 13.007 5.892 -9.536 1.00 90.25 99 VAL A C 1
ATOM 766 O O . VAL A 1 99 ? 13.716 5.834 -10.542 1.00 90.25 99 VAL A O 1
ATOM 769 N N . MET A 1 100 ? 13.342 5.328 -8.380 1.00 88.12 100 MET A N 1
ATOM 770 C CA . MET A 1 100 ? 14.495 4.457 -8.202 1.00 88.12 100 MET A CA 1
ATOM 771 C C . MET A 1 100 ? 14.024 3.048 -7.858 1.00 88.12 100 MET A C 1
ATOM 773 O O . MET A 1 100 ? 13.193 2.873 -6.972 1.00 88.12 100 MET A O 1
ATOM 777 N N . VAL A 1 101 ? 14.562 2.036 -8.536 1.00 85.56 101 VAL A N 1
ATOM 778 C CA . VAL A 1 101 ? 14.309 0.619 -8.258 1.00 85.56 101 VAL A CA 1
ATOM 779 C C . VAL A 1 101 ? 15.645 -0.101 -8.171 1.00 85.56 101 VAL A C 1
ATOM 781 O O . VAL A 1 101 ? 16.368 -0.189 -9.163 1.00 85.56 101 VAL A O 1
ATOM 784 N N . ALA A 1 102 ? 15.970 -0.620 -6.985 1.00 78.25 102 ALA A N 1
ATOM 785 C CA . ALA A 1 102 ? 17.205 -1.373 -6.733 1.00 78.25 102 ALA A CA 1
ATOM 786 C C . ALA A 1 102 ? 18.484 -0.679 -7.254 1.00 78.25 102 ALA A C 1
ATOM 788 O O . ALA A 1 102 ? 19.365 -1.330 -7.813 1.00 78.25 102 ALA A O 1
ATOM 789 N N . GLY A 1 103 ? 18.570 0.648 -7.100 1.00 75.31 103 GLY A N 1
ATOM 790 C CA . GLY A 1 103 ? 19.708 1.471 -7.532 1.00 75.31 103 GLY A CA 1
ATOM 791 C C . GLY A 1 103 ? 19.695 1.919 -8.999 1.00 75.31 103 GLY A C 1
ATOM 792 O O . GLY A 1 103 ? 20.561 2.692 -9.398 1.00 75.31 103 GLY A O 1
ATOM 793 N N . LEU A 1 104 ? 18.723 1.484 -9.805 1.00 84.75 104 LEU A N 1
ATOM 794 C CA . LEU A 1 104 ? 18.489 2.012 -11.153 1.00 84.75 104 LEU A CA 1
ATOM 795 C C . LEU A 1 104 ? 17.449 3.128 -11.093 1.00 84.75 104 LEU A C 1
ATOM 797 O O . LEU A 1 104 ? 16.457 2.993 -10.382 1.00 84.75 104 LEU A O 1
ATOM 801 N N . ALA A 1 105 ? 17.648 4.204 -11.852 1.00 89.81 105 ALA A N 1
ATOM 802 C CA . ALA A 1 105 ? 16.784 5.379 -11.796 1.00 89.81 105 ALA A CA 1
ATOM 803 C C . ALA A 1 105 ? 16.187 5.745 -13.159 1.00 89.81 105 ALA A C 1
ATOM 805 O O . ALA A 1 105 ? 16.820 5.599 -14.205 1.00 89.81 105 ALA A O 1
ATOM 806 N N . SER A 1 106 ? 14.971 6.277 -13.122 1.00 91.75 106 SER A N 1
ATOM 807 C CA . SER A 1 106 ? 14.320 6.979 -14.225 1.00 91.75 106 SER A CA 1
ATOM 808 C C . SER A 1 106 ? 13.788 8.302 -13.685 1.00 91.75 106 SER A C 1
ATOM 810 O O . SER A 1 106 ? 13.095 8.323 -12.669 1.00 91.75 106 SER A O 1
ATOM 812 N N . LEU A 1 107 ? 14.164 9.407 -14.324 1.00 93.56 107 LEU A N 1
ATOM 813 C CA . LEU A 1 107 ? 13.987 10.755 -13.781 1.00 93.56 107 LEU A CA 1
ATOM 814 C C . LEU A 1 107 ? 12.884 11.515 -14.516 1.00 93.56 107 LEU A C 1
ATOM 816 O O . LEU A 1 107 ? 12.655 11.274 -15.702 1.00 93.56 107 LEU A O 1
ATOM 820 N N . HIS A 1 108 ? 12.277 12.486 -13.832 1.00 92.88 108 HIS A N 1
ATOM 821 C CA . HIS A 1 108 ? 11.372 13.475 -14.432 1.00 92.88 108 HIS A CA 1
ATOM 822 C C . HIS A 1 108 ? 10.154 12.883 -15.144 1.00 92.88 108 HIS A C 1
ATOM 824 O O . HIS A 1 108 ? 9.699 13.402 -16.168 1.00 92.88 108 HIS A O 1
ATOM 830 N N . LEU A 1 109 ? 9.624 11.794 -14.597 1.00 94.19 109 LEU A N 1
ATOM 831 C CA . LEU A 1 109 ? 8.512 11.063 -15.176 1.00 94.19 109 LEU A CA 1
ATOM 832 C C . LEU A 1 109 ? 7.189 11.754 -14.830 1.00 94.19 109 LEU A C 1
ATOM 834 O O . LEU A 1 109 ? 6.972 12.095 -13.663 1.00 94.19 109 LEU A O 1
ATOM 838 N N . PRO A 1 110 ? 6.304 11.971 -15.817 1.00 94.88 110 PRO A N 1
ATOM 839 C CA . PRO A 1 110 ? 5.009 12.576 -15.569 1.00 94.88 110 PRO A CA 1
ATOM 840 C C . PRO A 1 110 ? 4.094 11.606 -14.821 1.00 94.88 110 PRO A C 1
ATOM 842 O O . PRO A 1 110 ? 4.066 10.405 -15.095 1.00 94.88 110 PRO A O 1
ATOM 845 N N . VAL A 1 111 ? 3.314 12.157 -13.899 1.00 93.62 111 VAL A N 1
ATOM 846 C CA . VAL A 1 111 ? 2.293 11.421 -13.156 1.00 93.62 111 VAL A CA 1
ATOM 847 C C . VAL A 1 111 ? 0.923 11.638 -13.787 1.00 93.62 111 VAL A C 1
ATOM 849 O O . VAL A 1 111 ? 0.510 12.774 -14.023 1.00 93.62 111 VAL A O 1
ATOM 852 N N . GLU A 1 112 ? 0.191 10.554 -14.024 1.00 94.44 112 GLU A N 1
ATOM 853 C CA . GLU A 1 112 ? -1.158 10.587 -14.587 1.00 94.44 112 GLU A CA 1
ATOM 854 C C . GLU A 1 112 ? -2.228 10.294 -13.530 1.00 94.44 112 GLU A C 1
ATOM 856 O O . GLU A 1 112 ? -2.003 9.536 -12.584 1.00 94.44 112 GLU A O 1
ATOM 861 N N . ALA A 1 113 ? -3.425 10.855 -13.717 1.00 91.50 113 ALA A N 1
ATOM 862 C CA . ALA A 1 113 ? -4.604 10.443 -12.963 1.00 91.50 113 ALA A CA 1
ATOM 863 C C . ALA A 1 113 ? -5.093 9.076 -13.468 1.00 91.50 113 ALA A C 1
ATOM 865 O O . ALA A 1 113 ? -5.303 8.879 -14.667 1.00 91.50 113 ALA A O 1
ATOM 866 N N . GLY A 1 114 ? -5.266 8.127 -12.555 1.00 87.88 114 GLY A N 1
ATOM 867 C CA . GLY A 1 114 ? -5.907 6.849 -12.828 1.00 87.88 114 GLY A CA 1
ATOM 868 C C . GLY A 1 114 ? -7.430 6.952 -12.871 1.00 87.88 114 GLY A C 1
ATOM 869 O O . GLY A 1 114 ? -7.998 7.980 -12.509 1.00 87.88 114 GLY A O 1
ATOM 870 N N . PRO A 1 115 ? -8.108 5.872 -13.293 1.00 82.38 115 PRO A N 1
ATOM 871 C CA . PRO A 1 115 ? -9.568 5.837 -13.391 1.00 82.38 115 PRO A CA 1
ATOM 872 C C . PRO A 1 115 ? -10.269 5.984 -12.033 1.00 82.38 115 PRO A C 1
ATOM 874 O O . PRO A 1 115 ? -11.417 6.406 -11.982 1.00 82.38 115 PRO A O 1
ATOM 877 N N . ASP A 1 116 ? -9.585 5.625 -10.948 1.00 80.25 116 ASP A N 1
ATOM 878 C CA . ASP A 1 116 ? -10.050 5.698 -9.565 1.00 80.25 116 ASP A CA 1
ATOM 879 C C . ASP A 1 116 ? -9.477 6.905 -8.798 1.00 80.25 116 ASP A C 1
ATOM 881 O O . ASP A 1 116 ? -9.645 6.992 -7.583 1.00 80.25 116 ASP A O 1
ATOM 885 N N . TYR A 1 117 ? -8.782 7.827 -9.474 1.00 83.06 117 TYR A N 1
ATOM 886 C CA . TYR A 1 117 ? -8.264 9.043 -8.849 1.00 83.06 117 TYR A CA 1
ATOM 887 C C . TYR A 1 117 ? -9.363 10.093 -8.684 1.00 83.06 117 TYR A C 1
ATOM 889 O O . TYR A 1 117 ? -9.981 10.516 -9.660 1.00 83.06 117 TYR A O 1
ATOM 897 N N . ASP A 1 118 ? -9.532 10.577 -7.455 1.00 78.50 118 ASP A N 1
ATOM 898 C CA . ASP A 1 118 ? -10.428 11.683 -7.135 1.00 78.50 118 ASP A CA 1
ATOM 899 C C . ASP A 1 118 ? -9.626 12.861 -6.542 1.00 78.50 118 ASP A C 1
ATOM 901 O O . ASP A 1 118 ? -9.097 12.748 -5.429 1.00 78.50 118 ASP A O 1
ATOM 905 N N . PRO A 1 119 ? -9.521 14.006 -7.247 1.00 71.94 119 PRO A N 1
ATOM 906 C CA . PRO A 1 119 ? -8.825 15.187 -6.740 1.00 71.94 119 PRO A CA 1
ATOM 907 C C . PRO A 1 119 ? -9.528 15.839 -5.537 1.00 71.94 119 PRO A C 1
ATOM 909 O O . PRO A 1 119 ? -8.876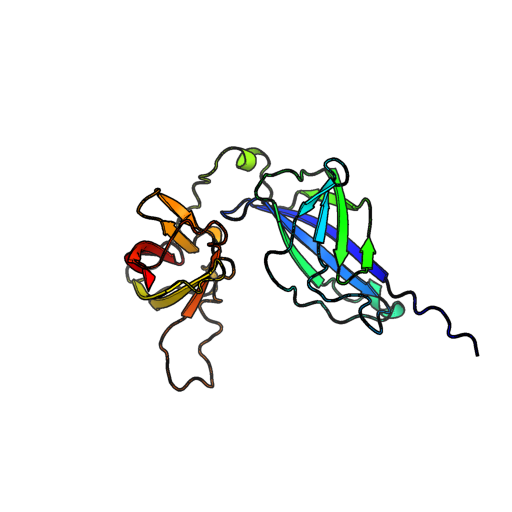 16.557 -4.779 1.00 71.94 119 PRO A O 1
ATOM 912 N N . ALA A 1 120 ? -10.830 15.598 -5.337 1.00 69.00 120 ALA A N 1
ATOM 913 C CA . ALA A 1 120 ? -11.604 16.120 -4.210 1.00 69.00 120 ALA A CA 1
ATOM 914 C C . ALA A 1 120 ? -11.481 15.244 -2.950 1.00 69.00 120 ALA A C 1
ATOM 916 O O . ALA A 1 120 ? -11.648 15.741 -1.832 1.00 69.00 120 ALA A O 1
ATOM 917 N N . ALA A 1 121 ? -11.074 13.978 -3.097 1.00 62.53 121 ALA A N 1
ATOM 918 C CA . ALA A 1 121 ? -10.782 13.092 -1.967 1.00 62.53 121 ALA A CA 1
ATOM 919 C C . ALA A 1 121 ? -9.607 13.591 -1.099 1.00 62.53 121 ALA A C 1
ATOM 921 O O . ALA A 1 121 ? -9.419 13.122 0.023 1.00 62.53 121 ALA A O 1
ATOM 922 N N . ALA A 1 122 ? -8.830 14.570 -1.579 1.00 52.00 122 ALA A N 1
ATOM 923 C CA . ALA A 1 122 ? -7.696 15.164 -0.871 1.00 52.00 122 ALA A CA 1
ATOM 924 C C . ALA A 1 122 ? -8.070 15.934 0.416 1.00 52.00 122 ALA A C 1
ATOM 926 O O . ALA A 1 122 ? -7.174 16.254 1.193 1.00 52.00 122 ALA A O 1
ATOM 927 N N . GLN A 1 123 ? -9.355 16.223 0.668 1.00 48.16 123 GLN A N 1
ATOM 928 C CA . GLN A 1 123 ? -9.798 16.982 1.853 1.00 48.16 123 GLN A CA 1
ATOM 929 C C . GLN A 1 123 ? -10.773 16.243 2.774 1.00 48.16 123 GLN A C 1
ATOM 931 O O . GLN A 1 123 ? -11.061 16.734 3.863 1.00 48.16 123 GLN A O 1
ATOM 936 N N . VAL A 1 124 ? -11.243 15.054 2.398 1.00 43.91 124 VAL A N 1
ATOM 937 C CA . VAL A 1 124 ? -12.185 14.290 3.221 1.00 43.91 124 VAL A CA 1
ATOM 938 C C . VAL A 1 124 ? -11.468 13.044 3.718 1.00 43.91 124 VAL A C 1
ATOM 940 O O . VAL A 1 124 ? -11.502 11.985 3.095 1.00 43.91 124 VAL A O 1
ATOM 943 N N . ALA A 1 125 ? -10.785 13.168 4.857 1.00 44.81 125 ALA A N 1
ATOM 944 C CA . ALA A 1 125 ? -10.300 12.029 5.635 1.00 44.81 125 ALA A CA 1
ATOM 945 C C . ALA A 1 125 ? -11.482 11.310 6.312 1.00 44.81 125 ALA A C 1
ATOM 947 O O . ALA A 1 125 ? -11.541 11.201 7.523 1.00 44.81 125 ALA A O 1
ATOM 948 N N . GLU A 1 126 ? -12.449 10.906 5.497 1.00 46.44 126 GLU A N 1
ATOM 949 C CA . GLU A 1 126 ? -13.586 10.029 5.748 1.00 46.44 126 GLU A CA 1
ATOM 950 C C . GLU A 1 126 ? -14.363 10.000 4.427 1.00 46.44 126 GLU A C 1
ATOM 952 O O . GLU A 1 126 ? -15.519 10.405 4.334 1.00 46.44 126 GLU A O 1
ATOM 957 N N . ALA A 1 127 ? -13.713 9.561 3.339 1.00 44.03 127 ALA A N 1
ATOM 958 C CA . ALA A 1 127 ? -14.502 9.020 2.244 1.00 44.03 127 ALA A CA 1
ATOM 959 C C . ALA A 1 127 ? -15.444 8.005 2.900 1.00 44.03 127 ALA A C 1
ATOM 961 O O . ALA A 1 127 ? -14.993 7.144 3.661 1.00 44.03 127 ALA A O 1
ATOM 962 N N . VAL A 1 128 ? -16.750 8.174 2.713 1.00 45.34 128 VAL A N 1
ATOM 963 C CA . VAL A 1 128 ? -17.742 7.185 3.120 1.00 45.34 128 VAL A CA 1
ATOM 964 C C . VAL A 1 128 ? -17.469 5.981 2.230 1.00 45.34 128 VAL A C 1
ATOM 966 O O . VAL A 1 128 ? -18.029 5.852 1.148 1.00 45.34 128 VAL A O 1
ATOM 969 N N . ILE A 1 129 ? -16.490 5.163 2.617 1.00 52.78 129 ILE A N 1
ATOM 970 C CA . ILE A 1 129 ? -16.180 3.928 1.922 1.00 52.78 129 ILE A CA 1
ATOM 971 C C . ILE A 1 129 ? -17.394 3.053 2.221 1.00 52.78 129 ILE A C 1
ATOM 973 O O . ILE A 1 129 ? -17.552 2.590 3.356 1.00 52.78 129 ILE A O 1
ATOM 977 N N . GLU A 1 130 ? -18.311 2.939 1.257 1.00 55.47 130 GLU A N 1
ATOM 978 C CA . GLU A 1 130 ? -19.544 2.173 1.425 1.00 55.47 130 GLU A CA 1
ATOM 979 C C . GLU A 1 130 ? -19.184 0.787 1.948 1.00 55.47 130 GLU A C 1
ATOM 981 O O . GLU A 1 130 ? -18.445 0.048 1.296 1.00 55.47 130 GLU A O 1
ATOM 986 N N . LYS A 1 131 ? -19.650 0.450 3.159 1.00 62.31 131 LYS A N 1
ATOM 987 C CA . LYS A 1 131 ? -19.335 -0.845 3.765 1.00 62.31 131 LYS A CA 1
ATOM 988 C C . LYS A 1 131 ? -19.734 -1.952 2.779 1.00 62.31 131 LYS A C 1
ATOM 990 O O . LYS A 1 131 ? -20.842 -1.883 2.235 1.00 62.31 131 LYS A O 1
ATOM 995 N N . PRO A 1 132 ? -18.878 -2.966 2.554 1.00 66.69 132 PRO A N 1
ATOM 996 C CA . PRO A 1 132 ? -19.215 -4.062 1.664 1.00 66.69 132 PRO A CA 1
ATOM 997 C C . PRO A 1 132 ? -20.540 -4.673 2.118 1.00 66.69 132 PRO A C 1
ATOM 999 O O . PRO A 1 132 ? -20.755 -4.882 3.315 1.00 66.69 132 PRO A O 1
ATOM 1002 N N . LYS A 1 133 ? -21.445 -4.950 1.176 1.00 71.81 133 LYS A N 1
ATOM 1003 C CA . LYS A 1 133 ? -22.664 -5.703 1.487 1.00 71.81 133 LYS A CA 1
ATOM 1004 C C . LYS A 1 133 ? -22.269 -7.147 1.755 1.00 71.81 133 LYS A C 1
ATOM 1006 O O . LYS A 1 133 ? -22.031 -7.907 0.821 1.00 71.81 133 LYS A O 1
ATOM 1011 N N . LEU A 1 134 ? -22.172 -7.490 3.032 1.00 73.38 134 LEU A N 1
ATOM 1012 C CA . LEU A 1 134 ? -21.867 -8.837 3.485 1.00 73.38 134 LEU A CA 1
ATOM 1013 C C . LEU A 1 134 ? -23.150 -9.638 3.743 1.00 73.38 134 LEU A C 1
ATOM 1015 O O . LEU A 1 134 ? -24.192 -9.044 4.044 1.00 73.38 134 LEU A O 1
ATOM 1019 N N . PRO A 1 135 ? -23.089 -10.977 3.647 1.00 77.06 135 PRO A N 1
ATOM 1020 C CA . PRO A 1 135 ? -24.135 -11.852 4.159 1.00 77.06 135 PRO A CA 1
ATOM 1021 C C . PRO A 1 135 ? -24.464 -11.541 5.625 1.00 77.06 135 PRO A C 1
ATOM 1023 O O . PRO A 1 135 ? -23.588 -11.171 6.406 1.00 77.06 135 PRO A O 1
ATOM 1026 N N . ALA A 1 136 ? -25.733 -11.690 6.011 1.00 80.25 136 ALA A N 1
ATOM 1027 C CA . ALA A 1 136 ? -26.189 -11.369 7.367 1.00 80.25 136 ALA A CA 1
ATOM 1028 C C . ALA A 1 136 ? -25.576 -12.282 8.449 1.00 80.25 136 ALA A C 1
ATOM 1030 O O . ALA A 1 136 ? -25.537 -11.913 9.618 1.00 80.25 136 ALA A O 1
ATOM 1031 N N . ASP A 1 137 ? -25.107 -13.463 8.055 1.00 81.06 137 ASP A N 1
ATOM 1032 C CA . ASP A 1 137 ? -24.424 -14.457 8.882 1.00 81.06 137 ASP A CA 1
ATOM 1033 C C . ASP A 1 137 ? -22.890 -14.333 8.837 1.00 81.06 137 ASP A C 1
ATOM 1035 O O . ASP A 1 137 ? -22.178 -15.185 9.380 1.00 81.06 137 ASP A O 1
ATOM 1039 N N . ALA A 1 138 ? -22.357 -13.285 8.200 1.00 82.00 138 ALA A N 1
ATOM 1040 C CA . ALA A 1 138 ? -20.925 -13.057 8.167 1.00 82.00 138 ALA A CA 1
ATOM 1041 C C . ALA A 1 138 ? -20.407 -12.689 9.567 1.00 82.00 138 ALA A C 1
ATOM 1043 O O . ALA A 1 138 ? -20.939 -11.796 10.228 1.00 82.00 138 ALA A O 1
ATOM 1044 N N . THR A 1 139 ? -19.352 -13.367 10.026 1.00 84.12 139 THR A N 1
ATOM 1045 C CA . THR A 1 139 ? -18.769 -13.122 11.354 1.00 84.12 139 THR A CA 1
ATOM 1046 C C . THR A 1 139 ? -17.273 -12.889 11.277 1.00 84.12 139 THR A C 1
ATOM 1048 O O . THR A 1 139 ? -16.603 -13.364 10.360 1.00 84.12 139 THR A O 1
ATOM 1051 N N . LEU A 1 140 ? -16.762 -12.139 12.252 1.00 87.19 140 LEU A N 1
ATOM 1052 C CA . LEU A 1 140 ? -15.344 -11.930 12.502 1.00 87.19 140 LEU A CA 1
ATOM 1053 C C . LEU A 1 140 ? -15.032 -12.440 13.905 1.00 87.19 140 LEU A C 1
ATOM 1055 O O . LEU A 1 140 ? -15.706 -12.073 14.866 1.00 87.19 140 LEU A O 1
ATOM 1059 N N . LYS A 1 141 ? -13.983 -13.251 14.013 1.00 89.31 141 LYS A N 1
ATOM 1060 C CA . LYS A 1 141 ? -13.394 -13.659 15.283 1.00 89.31 141 LYS A CA 1
ATOM 1061 C C . LYS A 1 141 ? -11.902 -13.376 15.269 1.00 89.31 141 LYS A C 1
ATOM 1063 O O . LYS A 1 141 ? -11.134 -14.036 14.578 1.00 89.31 141 LYS A O 1
ATOM 1068 N N . VAL A 1 142 ? -11.470 -12.415 16.066 1.00 90.69 142 VAL A N 1
ATOM 1069 C CA . VAL A 1 142 ? -10.060 -12.138 16.316 1.00 90.69 142 VAL A CA 1
ATOM 1070 C C . VAL A 1 142 ? -9.566 -13.089 17.389 1.00 90.69 142 VAL A C 1
ATOM 1072 O O . VAL A 1 142 ? -10.113 -13.144 18.488 1.00 90.69 142 VAL A O 1
ATOM 1075 N N . HIS A 1 143 ? -8.539 -13.855 17.044 1.00 89.31 143 HIS A N 1
ATOM 1076 C CA . HIS A 1 143 ? -7.907 -14.814 17.939 1.00 89.31 143 HIS A CA 1
ATOM 1077 C C . HIS A 1 143 ? -6.794 -14.166 18.749 1.00 89.31 143 HIS A C 1
ATOM 1079 O O . HIS A 1 143 ? -6.631 -14.484 19.920 1.00 89.31 143 HIS A O 1
ATOM 1085 N N . GLN A 1 144 ? -6.017 -13.285 18.113 1.00 91.94 144 GLN A N 1
ATOM 1086 C CA . GLN A 1 144 ? -4.878 -12.642 18.752 1.00 91.94 144 GLN A CA 1
ATOM 1087 C C . GLN A 1 144 ? -4.511 -11.338 18.049 1.00 91.94 144 GLN A C 1
ATOM 1089 O O . GLN A 1 144 ? -4.545 -11.249 16.820 1.00 91.94 144 GLN A O 1
ATOM 1094 N N . VAL A 1 145 ? -4.076 -10.357 18.835 1.00 92.50 145 VAL A N 1
ATOM 1095 C CA . VAL A 1 145 ? -3.383 -9.163 18.352 1.00 92.50 145 VAL A CA 1
ATOM 1096 C C . VAL A 1 145 ? -2.070 -9.057 19.101 1.00 92.50 145 VAL A C 1
ATOM 1098 O O . VAL A 1 145 ? -2.075 -9.020 20.322 1.00 92.50 145 VAL A O 1
ATOM 1101 N N . LYS A 1 146 ? -0.956 -9.000 18.375 1.00 91.81 146 LYS A N 1
ATOM 1102 C CA . LYS A 1 146 ? 0.384 -8.955 18.955 1.00 91.81 146 LYS A CA 1
ATOM 1103 C C . LYS A 1 146 ? 1.155 -7.730 18.489 1.00 91.81 146 LYS A C 1
ATOM 1105 O O . LYS A 1 146 ? 1.354 -7.551 17.282 1.00 91.81 146 LYS A O 1
ATOM 1110 N N . ASP A 1 147 ? 1.656 -6.941 19.434 1.00 89.94 147 ASP A N 1
ATOM 1111 C CA . ASP A 1 147 ? 2.653 -5.910 19.147 1.00 89.94 147 ASP A CA 1
ATOM 1112 C C . ASP A 1 147 ? 4.020 -6.561 18.899 1.00 89.94 147 ASP A C 1
ATOM 1114 O O . ASP A 1 147 ? 4.573 -7.287 19.727 1.00 89.94 147 ASP A O 1
ATOM 1118 N N . SER A 1 148 ? 4.574 -6.317 17.715 1.00 79.88 148 SER A N 1
ATOM 1119 C CA . SER A 1 148 ? 5.868 -6.873 17.310 1.00 79.88 148 SER A CA 1
ATOM 1120 C C . SER A 1 148 ? 7.057 -6.064 17.831 1.00 79.88 148 SER A C 1
ATOM 1122 O O . SER A 1 148 ? 8.201 -6.462 17.618 1.00 79.88 148 SER A O 1
ATOM 1124 N N . GLY A 1 149 ? 6.824 -4.902 18.455 1.00 76.44 149 GLY A N 1
ATOM 1125 C CA . GLY A 1 149 ? 7.862 -4.014 18.995 1.00 76.44 149 GLY A CA 1
ATOM 1126 C C . GLY A 1 149 ? 8.660 -3.232 17.939 1.00 76.44 149 GLY A C 1
ATOM 1127 O O . GLY A 1 149 ? 9.352 -2.264 18.264 1.00 76.44 149 GLY A O 1
ATOM 1128 N N . ASN A 1 150 ? 8.526 -3.592 16.662 1.00 77.25 150 ASN A N 1
ATOM 1129 C CA . ASN A 1 150 ? 9.155 -2.941 15.510 1.00 77.25 150 ASN A CA 1
ATOM 1130 C C . ASN A 1 150 ? 8.203 -1.988 14.760 1.00 77.25 150 ASN A C 1
ATOM 1132 O O . ASN A 1 150 ? 8.424 -1.689 13.589 1.00 77.25 150 ASN A O 1
ATOM 1136 N N . GLY A 1 151 ? 7.145 -1.514 15.428 1.00 79.75 151 GLY A N 1
ATOM 1137 C CA . GLY A 1 151 ? 6.150 -0.625 14.823 1.00 79.75 151 GLY A CA 1
ATOM 1138 C C . GLY A 1 151 ? 5.130 -1.352 13.947 1.00 79.75 151 GLY A C 1
ATOM 1139 O O . GLY A 1 151 ? 4.577 -0.760 13.023 1.00 79.75 151 GLY A O 1
ATOM 1140 N N . LEU A 1 152 ? 4.888 -2.637 14.211 1.00 83.12 152 LEU A N 1
ATOM 1141 C CA . LEU A 1 152 ? 3.904 -3.458 13.508 1.00 83.12 152 LEU A CA 1
ATOM 1142 C C . LEU A 1 152 ? 2.995 -4.163 14.515 1.00 83.12 152 LEU A C 1
ATOM 1144 O O . LEU A 1 152 ? 3.482 -4.711 15.505 1.00 83.12 152 LEU A O 1
ATOM 1148 N N . LEU A 1 153 ? 1.696 -4.216 14.218 1.00 85.25 153 LEU A N 1
ATOM 1149 C CA . LEU A 1 153 ? 0.767 -5.111 14.915 1.00 85.25 153 LEU A CA 1
ATOM 1150 C C . LEU A 1 153 ? 0.425 -6.282 13.998 1.00 85.25 153 LEU A C 1
ATOM 1152 O O . LEU A 1 153 ? 0.032 -6.080 12.847 1.00 85.25 153 LEU A O 1
ATOM 1156 N N . ASN A 1 154 ? 0.556 -7.498 14.513 1.00 86.06 154 ASN A N 1
ATOM 1157 C CA . ASN A 1 154 ? 0.095 -8.702 13.835 1.00 86.06 154 ASN A CA 1
ATOM 1158 C C . ASN A 1 154 ? -1.265 -9.087 14.396 1.00 86.06 154 ASN A C 1
ATOM 1160 O O . ASN A 1 154 ? -1.406 -9.246 15.604 1.00 86.06 154 ASN A O 1
ATOM 1164 N N . VAL A 1 155 ? -2.246 -9.264 13.521 1.00 87.19 155 VAL A N 1
ATOM 1165 C CA . VAL A 1 155 ? -3.598 -9.661 13.908 1.00 87.19 155 VAL A CA 1
ATOM 1166 C C . VAL A 1 155 ? -3.911 -11.005 13.275 1.00 87.19 155 VAL A C 1
ATOM 1168 O O . VAL A 1 155 ? -3.856 -11.140 12.052 1.00 87.19 155 VAL A O 1
ATOM 1171 N N . TRP A 1 156 ? -4.236 -11.985 14.110 1.00 87.00 156 TRP A N 1
ATOM 1172 C CA . TRP A 1 156 ? -4.738 -13.294 13.713 1.00 87.00 156 TRP A CA 1
ATOM 1173 C C . TRP A 1 156 ? -6.247 -13.336 13.922 1.00 87.00 156 TRP A C 1
ATOM 1175 O O . TRP A 1 156 ? -6.739 -13.067 15.019 1.00 87.00 156 TRP A O 1
ATOM 1185 N N . PHE A 1 157 ? -6.990 -13.666 12.874 1.00 85.94 157 PHE A N 1
ATOM 1186 C CA . PHE A 1 157 ? -8.447 -13.649 12.892 1.00 85.94 157 PHE A CA 1
ATOM 1187 C C . PHE A 1 157 ? -9.033 -14.731 11.983 1.00 85.94 157 PHE A C 1
ATOM 1189 O O . PHE A 1 157 ? -8.345 -15.267 11.123 1.00 85.94 157 PHE A O 1
ATOM 1196 N N . SER A 1 158 ? -10.316 -15.020 12.126 1.00 84.44 158 SER A N 1
ATOM 1197 C CA . SER A 1 158 ? -11.107 -15.833 11.208 1.00 84.44 158 SER A CA 1
ATOM 1198 C C . SER A 1 158 ? -12.370 -15.086 10.811 1.00 84.44 158 SER A C 1
ATOM 1200 O O . SER A 1 158 ? -12.890 -14.269 11.571 1.00 84.44 158 SER A O 1
ATOM 1202 N N . THR A 1 159 ? -12.839 -15.344 9.594 1.00 79.12 159 THR A N 1
ATOM 1203 C CA . THR A 1 159 ? -14.097 -14.801 9.083 1.00 79.12 159 THR A CA 1
ATOM 1204 C C . THR A 1 159 ? -14.962 -15.918 8.524 1.00 79.12 159 THR A C 1
ATOM 1206 O O . THR A 1 159 ? -14.446 -16.799 7.835 1.00 79.12 159 THR A O 1
ATOM 1209 N N . THR A 1 160 ? -16.269 -15.861 8.762 1.00 79.25 160 THR A N 1
ATOM 1210 C CA . THR A 1 160 ? -17.267 -16.709 8.088 1.00 79.25 160 THR A CA 1
ATOM 1211 C C . THR A 1 160 ? -18.113 -15.850 7.160 1.00 79.25 160 THR A C 1
ATOM 1213 O O . THR A 1 160 ? -18.317 -14.675 7.450 1.00 79.25 160 THR A O 1
ATOM 1216 N N . GLY A 1 161 ? -18.595 -16.407 6.046 1.00 70.94 161 GLY A N 1
ATOM 1217 C CA . GLY A 1 161 ? -19.487 -15.688 5.123 1.00 70.94 161 GLY A CA 1
ATOM 1218 C C . GLY A 1 161 ? -18.840 -14.514 4.371 1.00 70.94 161 GLY A C 1
ATOM 1219 O O . GLY A 1 161 ? -19.555 -13.694 3.809 1.00 70.94 161 GLY A O 1
ATOM 1220 N N . VAL A 1 162 ? -17.505 -14.407 4.358 1.00 69.12 162 VAL A N 1
ATOM 1221 C CA . VAL A 1 162 ? -16.761 -13.350 3.651 1.00 69.12 162 VAL A CA 1
ATOM 1222 C C . VAL A 1 162 ? -15.935 -13.967 2.527 1.00 69.12 162 VAL A C 1
ATOM 1224 O O . VAL A 1 162 ? -15.069 -14.803 2.786 1.00 69.12 162 VAL A O 1
ATOM 1227 N N . ASP A 1 163 ? -16.161 -13.517 1.293 1.00 59.97 163 ASP A N 1
ATOM 1228 C CA . ASP A 1 163 ? -15.405 -13.968 0.123 1.00 59.97 163 ASP A CA 1
ATOM 1229 C C . ASP A 1 163 ? -14.117 -13.152 -0.099 1.00 59.97 163 ASP A C 1
ATOM 1231 O O . ASP A 1 163 ? -14.053 -11.937 0.114 1.00 59.97 163 ASP A O 1
ATOM 1235 N N . ALA A 1 164 ? -13.083 -13.810 -0.633 1.00 52.81 164 ALA A N 1
ATOM 1236 C CA . ALA A 1 164 ? -11.740 -13.250 -0.868 1.00 52.81 164 ALA A CA 1
ATOM 1237 C C . ALA A 1 164 ? -11.696 -11.953 -1.656 1.00 52.81 164 ALA A C 1
ATOM 1239 O O . ALA A 1 164 ? -10.773 -11.153 -1.503 1.00 52.81 164 ALA A O 1
ATOM 1240 N N . ILE A 1 165 ? -12.669 -11.804 -2.546 1.00 45.94 165 ILE A N 1
ATOM 1241 C CA . ILE A 1 165 ? -12.744 -10.738 -3.535 1.00 45.94 165 ILE A CA 1
ATOM 1242 C C . ILE A 1 165 ? -13.203 -9.426 -2.875 1.00 45.94 165 ILE A C 1
ATOM 1244 O O . ILE A 1 165 ? -12.893 -8.356 -3.384 1.00 45.94 165 ILE A O 1
ATOM 1248 N N . THR A 1 166 ? -13.860 -9.491 -1.709 1.00 50.53 166 THR A N 1
ATOM 1249 C CA . THR A 1 166 ? -14.361 -8.309 -0.983 1.00 50.53 166 THR A CA 1
ATOM 1250 C C . THR A 1 166 ? -13.336 -7.616 -0.078 1.00 50.53 166 THR A C 1
ATOM 1252 O O . THR A 1 166 ? -13.595 -6.521 0.417 1.00 50.53 166 THR A O 1
ATOM 1255 N N . ALA A 1 167 ? -12.153 -8.201 0.134 1.00 54.47 167 ALA A N 1
ATOM 1256 C CA . ALA A 1 167 ? -11.179 -7.692 1.097 1.00 54.47 167 ALA A CA 1
ATOM 1257 C C . ALA A 1 167 ? -10.275 -6.587 0.520 1.00 54.47 167 ALA A C 1
ATOM 1259 O O . ALA A 1 167 ? -9.127 -6.826 0.137 1.00 54.47 167 ALA A O 1
ATOM 1260 N N . GLY A 1 168 ? -10.797 -5.362 0.482 1.00 58.28 168 GLY A N 1
ATOM 1261 C CA . GLY A 1 168 ? -10.018 -4.143 0.259 1.00 58.28 168 GLY A CA 1
ATOM 1262 C C . GLY A 1 168 ? -9.261 -3.681 1.514 1.00 58.28 168 GLY A C 1
ATOM 1263 O O . GLY A 1 168 ? -9.677 -3.950 2.648 1.00 58.28 168 GLY A O 1
ATOM 1264 N N . ALA A 1 169 ? -8.148 -2.963 1.329 1.00 61.88 169 ALA A N 1
ATOM 1265 C CA . ALA A 1 169 ? -7.371 -2.361 2.427 1.00 61.88 169 ALA A CA 1
ATOM 1266 C C . ALA A 1 169 ? -8.125 -1.205 3.098 1.00 61.88 169 ALA A C 1
ATOM 1268 O O . ALA A 1 169 ? -7.928 -0.903 4.269 1.00 61.88 169 ALA A O 1
ATOM 1269 N N . GLU A 1 170 ? -9.021 -0.587 2.347 1.00 65.69 170 GLU A N 1
ATOM 1270 C CA . GLU A 1 170 ? -9.949 0.455 2.749 1.00 65.69 170 GLU A CA 1
ATOM 1271 C C . GLU A 1 170 ? -11.019 -0.050 3.739 1.00 65.69 170 GLU A C 1
ATOM 1273 O O . GLU A 1 170 ? -11.492 0.712 4.579 1.00 65.69 170 GLU A O 1
ATOM 1278 N N . HIS A 1 171 ? -11.328 -1.351 3.725 1.00 73.94 171 HIS A N 1
ATOM 1279 C CA . HIS A 1 171 ? -12.307 -1.991 4.616 1.00 73.94 171 HIS A CA 1
ATOM 1280 C C . HIS A 1 171 ? -11.678 -2.850 5.713 1.00 73.94 171 HIS A C 1
ATOM 1282 O O . HIS A 1 171 ? -12.389 -3.531 6.453 1.00 73.94 171 HIS A O 1
ATOM 1288 N N . THR A 1 172 ? -10.349 -2.851 5.802 1.00 79.81 172 THR A N 1
ATOM 1289 C CA . THR A 1 172 ? -9.598 -3.687 6.734 1.00 79.81 172 THR A CA 1
ATOM 1290 C C . THR A 1 172 ? -8.584 -2.824 7.469 1.00 79.81 172 THR A C 1
ATOM 1292 O O . THR A 1 172 ? -7.620 -2.345 6.881 1.00 79.81 172 THR A O 1
ATOM 1295 N N . TYR A 1 173 ? -8.805 -2.585 8.754 1.00 85.69 173 TYR A N 1
ATOM 1296 C CA . TYR A 1 173 ? -7.989 -1.680 9.558 1.00 85.69 173 TYR A CA 1
ATOM 1297 C C . TYR A 1 173 ? -8.174 -1.967 11.046 1.00 85.69 173 TYR A C 1
ATOM 1299 O O . TYR A 1 173 ? -9.003 -2.776 11.456 1.00 85.69 173 TYR A O 1
ATOM 1307 N N . VAL A 1 174 ? -7.385 -1.293 11.872 1.00 89.69 174 VAL A N 1
ATOM 1308 C CA . VAL A 1 174 ? -7.547 -1.304 13.326 1.00 89.69 174 VAL A CA 1
ATOM 1309 C C . VAL A 1 174 ? -7.918 0.093 13.789 1.00 89.69 174 VAL A C 1
ATOM 1311 O O . VAL A 1 174 ? -7.376 1.060 13.277 1.00 89.69 174 VAL A O 1
ATOM 1314 N N . ILE A 1 175 ? -8.822 0.212 14.753 1.00 92.31 175 ILE A N 1
ATOM 1315 C CA . ILE A 1 175 ? -9.136 1.474 15.421 1.00 92.31 175 ILE A CA 1
ATOM 1316 C C . ILE A 1 175 ? -8.472 1.455 16.792 1.00 92.31 175 ILE A C 1
ATOM 1318 O O . ILE A 1 175 ? -8.747 0.570 17.606 1.00 92.31 175 ILE A O 1
ATOM 1322 N N . ASN A 1 176 ? -7.625 2.442 17.064 1.00 91.94 176 ASN A N 1
ATOM 1323 C CA . ASN A 1 176 ? -7.169 2.713 18.417 1.00 91.94 176 ASN A CA 1
ATOM 1324 C C . ASN A 1 176 ? -8.342 3.272 19.225 1.00 91.94 176 ASN A C 1
ATOM 1326 O O . ASN A 1 176 ? -8.760 4.405 19.001 1.00 91.94 176 ASN A O 1
ATOM 1330 N N . GLN A 1 177 ? -8.876 2.507 20.176 1.00 91.38 177 GLN A N 1
ATOM 1331 C CA . GLN A 1 177 ? -10.055 2.941 20.931 1.00 91.38 177 GLN A CA 1
ATOM 1332 C C . GLN A 1 177 ? -9.784 4.145 21.842 1.00 91.38 177 GLN A C 1
ATOM 1334 O O . GLN A 1 177 ? -10.720 4.849 22.206 1.00 91.38 177 GLN A O 1
ATOM 1339 N N . LYS A 1 178 ? -8.517 4.424 22.181 1.00 90.12 178 LYS A N 1
ATOM 1340 C CA . LYS A 1 178 ? -8.150 5.599 22.985 1.00 90.12 178 LYS A CA 1
ATOM 1341 C C . LYS A 1 178 ? -8.266 6.900 22.200 1.00 90.12 178 LYS A C 1
ATOM 1343 O O . LYS A 1 178 ? -8.623 7.922 22.773 1.00 90.12 178 LYS A O 1
ATOM 1348 N N . THR A 1 179 ? -7.910 6.872 20.917 1.00 86.06 179 THR A N 1
ATOM 1349 C CA . THR A 1 179 ? -7.818 8.077 20.077 1.00 86.06 179 THR A CA 1
ATOM 1350 C C . THR A 1 179 ? -8.896 8.145 19.000 1.00 86.06 179 THR A C 1
ATOM 1352 O O . THR A 1 179 ? -9.091 9.199 18.408 1.00 86.06 179 THR A O 1
ATOM 1355 N N . GLY A 1 180 ? -9.580 7.034 18.721 1.00 84.50 180 GLY A N 1
ATOM 1356 C CA . GLY A 1 180 ? -10.473 6.883 17.571 1.00 84.50 180 GLY A CA 1
ATOM 1357 C C . GLY A 1 180 ? -9.741 6.760 16.229 1.00 84.50 180 GLY A C 1
ATOM 1358 O O . GLY A 1 180 ? -10.384 6.627 15.190 1.00 84.50 180 GLY A O 1
ATOM 1359 N N . GLU A 1 181 ? -8.406 6.790 16.223 1.00 84.19 181 GLU A N 1
ATOM 1360 C CA . GLU A 1 181 ? -7.608 6.797 14.997 1.00 84.19 181 GLU A CA 1
ATOM 1361 C C . GLU A 1 181 ? -7.600 5.422 14.316 1.00 84.19 181 GLU A C 1
ATOM 1363 O O . GLU A 1 181 ? -7.462 4.386 14.972 1.00 84.19 181 GLU A O 1
ATOM 1368 N N . LYS A 1 182 ? -7.712 5.415 12.982 1.00 85.56 182 LYS A N 1
ATOM 1369 C CA . LYS A 1 182 ? -7.638 4.204 12.156 1.00 85.56 182 LYS A CA 1
ATOM 1370 C C . LYS A 1 182 ? -6.197 3.946 11.720 1.00 85.56 182 LYS A C 1
ATOM 1372 O O . LYS A 1 182 ? -5.623 4.722 10.963 1.00 85.56 182 LYS A O 1
ATOM 1377 N N . LEU A 1 183 ? -5.644 2.812 12.129 1.00 83.81 183 LEU A N 1
ATOM 1378 C CA . LEU A 1 183 ? -4.335 2.331 11.719 1.00 83.81 183 LEU A CA 1
ATOM 1379 C C . LEU A 1 183 ? -4.468 1.478 10.446 1.00 83.81 183 LEU A C 1
ATOM 1381 O O . LEU A 1 183 ? -5.219 0.492 10.435 1.00 83.81 183 LEU A O 1
ATOM 1385 N N . PRO A 1 184 ? -3.738 1.813 9.368 1.00 71.56 184 PRO A N 1
ATOM 1386 C CA . PRO A 1 184 ? -3.912 1.154 8.086 1.00 71.56 184 PRO A CA 1
ATOM 1387 C C . PRO A 1 184 ? -3.267 -0.234 8.043 1.00 71.56 184 PRO A C 1
ATOM 1389 O O . PRO A 1 184 ? -2.159 -0.462 8.541 1.00 71.56 184 PRO A O 1
ATOM 1392 N N . VAL A 1 185 ? -3.910 -1.155 7.329 1.00 76.25 185 VAL A N 1
ATOM 1393 C CA . VAL A 1 185 ? -3.367 -2.488 7.063 1.00 76.25 185 VAL A CA 1
ATOM 1394 C C . VAL A 1 185 ? -2.260 -2.438 6.006 1.00 76.25 185 VAL A C 1
ATOM 1396 O O . VAL A 1 185 ? -2.477 -2.101 4.848 1.00 76.25 185 VAL A O 1
ATOM 1399 N N . LEU A 1 186 ? -1.035 -2.814 6.365 1.00 66.19 186 LEU A N 1
ATOM 1400 C CA . LEU A 1 186 ? 0.086 -2.879 5.421 1.00 66.19 186 LEU A CA 1
ATOM 1401 C C . LEU A 1 186 ? -0.016 -4.057 4.448 1.00 66.19 186 LEU A C 1
ATOM 1403 O O . LEU A 1 186 ? 0.721 -4.119 3.464 1.00 66.19 186 LEU A O 1
ATOM 1407 N N . ARG A 1 187 ? -0.791 -5.087 4.784 1.00 62.41 187 ARG A N 1
ATOM 1408 C CA . ARG A 1 187 ? -1.067 -6.229 3.906 1.00 62.41 187 ARG A CA 1
ATOM 1409 C C . ARG A 1 187 ? -2.402 -6.833 4.291 1.00 62.41 187 ARG A C 1
ATOM 1411 O O . ARG A 1 187 ? -2.496 -7.464 5.342 1.00 62.41 187 ARG A O 1
ATOM 1418 N N . VAL A 1 188 ? -3.392 -6.654 3.425 1.00 58.28 188 VAL A N 1
ATOM 1419 C CA . VAL A 1 188 ? -4.647 -7.396 3.519 1.00 58.28 188 VAL A CA 1
ATOM 1420 C C . VAL A 1 188 ? -4.341 -8.856 3.170 1.00 58.28 188 VAL A C 1
ATOM 1422 O O . VAL A 1 188 ? -3.685 -9.107 2.147 1.00 58.28 188 VAL A O 1
ATOM 1425 N N . PRO A 1 189 ? -4.729 -9.835 3.997 1.00 53.34 189 PRO A N 1
ATOM 1426 C CA . PRO A 1 189 ? -4.690 -11.227 3.584 1.00 53.34 189 PRO A CA 1
ATOM 1427 C C . PRO A 1 189 ? -5.582 -11.410 2.356 1.00 53.34 189 PRO A C 1
ATOM 1429 O O . PRO A 1 189 ? -6.656 -10.827 2.261 1.00 53.34 189 PRO A O 1
ATOM 1432 N N . ARG A 1 190 ? -5.162 -12.249 1.406 1.00 53.75 190 ARG A N 1
ATOM 1433 C CA . ARG A 1 190 ? -6.085 -12.731 0.373 1.00 53.75 190 ARG A CA 1
ATOM 1434 C C . ARG A 1 190 ? -7.055 -13.688 1.067 1.00 53.75 190 ARG A C 1
ATOM 1436 O O . ARG A 1 190 ? -6.677 -14.840 1.277 1.00 53.75 190 ARG A O 1
ATOM 1443 N N . ILE A 1 191 ? -8.240 -13.211 1.456 1.00 49.00 191 ILE A N 1
ATOM 1444 C CA . ILE A 1 191 ? -9.242 -13.951 2.254 1.00 49.00 191 ILE A CA 1
ATOM 1445 C C . ILE A 1 191 ? -9.880 -15.083 1.416 1.00 49.00 191 ILE A C 1
ATOM 1447 O O . ILE A 1 191 ? -11.056 -15.078 1.128 1.00 49.00 191 ILE A O 1
ATOM 1451 N N . GLY A 1 192 ? -9.092 -16.048 0.940 1.00 37.47 192 GLY A N 1
ATOM 1452 C CA . GLY A 1 192 ? -9.574 -17.207 0.168 1.00 37.47 192 GLY A CA 1
ATOM 1453 C C . GLY A 1 192 ? -8.558 -17.843 -0.785 1.00 37.47 192 GLY A C 1
ATOM 1454 O O . GLY A 1 192 ? -8.879 -18.814 -1.456 1.00 37.47 192 GLY A O 1
ATOM 1455 N N . LEU A 1 193 ? -7.308 -17.359 -0.823 1.00 35.81 193 LEU A N 1
ATOM 1456 C CA . LEU A 1 193 ? -6.195 -18.042 -1.515 1.00 35.81 193 LEU A CA 1
ATOM 1457 C C . LEU A 1 193 ? -5.275 -18.823 -0.564 1.00 35.81 193 LEU A C 1
ATOM 1459 O O . LEU A 1 193 ? -4.227 -19.312 -0.978 1.00 35.81 193 LEU A O 1
ATOM 1463 N N . LEU A 1 194 ? -5.666 -18.950 0.703 1.00 37.03 194 LEU A N 1
ATOM 1464 C CA . LEU A 1 194 ? -4.972 -19.740 1.715 1.00 37.03 194 LEU A CA 1
ATOM 1465 C C . LEU A 1 194 ? -5.976 -20.598 2.491 1.00 37.03 194 LEU A C 1
ATOM 1467 O O . LEU A 1 194 ? -6.076 -20.489 3.703 1.00 37.03 194 LEU A O 1
ATOM 1471 N N . ALA A 1 195 ? -6.690 -21.479 1.791 1.00 33.72 195 ALA A N 1
ATOM 1472 C CA . ALA A 1 195 ? -6.847 -22.827 2.328 1.00 33.72 195 ALA A CA 1
ATOM 1473 C C . ALA A 1 195 ? -5.490 -23.516 2.085 1.00 33.72 195 ALA A C 1
ATOM 1475 O O . ALA A 1 195 ? -5.192 -23.873 0.939 1.00 33.72 195 ALA A O 1
ATOM 1476 N N . PRO A 1 196 ? -4.576 -23.591 3.070 1.00 36.97 196 PRO A N 1
ATOM 1477 C CA . PRO A 1 196 ? -3.230 -24.064 2.813 1.00 36.97 196 PRO A CA 1
ATOM 1478 C C . PRO A 1 196 ? -3.282 -25.583 2.710 1.00 36.97 196 PRO A C 1
ATOM 1480 O O . PRO A 1 196 ? -3.646 -26.267 3.660 1.00 36.97 196 PRO A O 1
ATOM 1483 N N . LYS A 1 197 ? -2.828 -26.124 1.578 1.00 34.97 197 LYS A N 1
ATOM 1484 C CA . LYS A 1 197 ? -2.568 -27.561 1.419 1.00 34.97 197 LYS A CA 1
ATOM 1485 C C . LYS A 1 197 ? -1.554 -28.128 2.428 1.00 34.97 197 LYS A C 1
ATOM 1487 O O . LYS A 1 197 ? -1.416 -29.339 2.458 1.00 34.97 197 LYS A O 1
ATOM 1492 N N . HIS A 1 198 ? -0.878 -27.318 3.251 1.00 35.84 198 HIS A N 1
ATOM 1493 C CA . HIS A 1 198 ? 0.120 -27.788 4.222 1.00 35.84 198 HIS A CA 1
ATOM 1494 C C . HIS A 1 198 ? 0.270 -26.864 5.444 1.00 35.84 198 HIS A C 1
ATOM 1496 O O . HIS A 1 198 ? 1.332 -26.282 5.644 1.00 35.84 198 HIS A O 1
ATOM 1502 N N . LEU A 1 199 ? -0.765 -26.720 6.272 1.00 38.50 199 LEU A N 1
ATOM 1503 C CA . LEU A 1 199 ? -0.596 -26.249 7.652 1.00 38.50 199 LEU A CA 1
ATOM 1504 C C . LEU A 1 199 ? -1.533 -27.063 8.541 1.00 38.50 199 LEU A C 1
ATOM 1506 O O . LEU A 1 199 ? -2.736 -26.835 8.553 1.00 38.50 199 LEU A O 1
ATOM 1510 N N . GLU A 1 200 ? -0.980 -28.026 9.274 1.00 37.06 200 GLU A N 1
ATOM 1511 C CA . GLU A 1 200 ? -1.728 -28.916 10.175 1.00 37.06 200 GLU A CA 1
ATOM 1512 C C . GLU A 1 200 ? -2.365 -28.195 11.379 1.00 37.06 200 GLU A C 1
ATOM 1514 O O . GLU A 1 200 ? -3.039 -28.826 12.183 1.00 37.06 200 GLU A O 1
ATOM 1519 N N . HIS A 1 201 ? -2.245 -26.869 11.479 1.00 42.88 201 HIS A N 1
ATOM 1520 C CA . HIS A 1 201 ? -2.957 -26.039 12.443 1.00 42.88 201 HIS A CA 1
ATOM 1521 C C . HIS A 1 201 ? -3.189 -24.645 11.845 1.00 42.88 201 HIS A C 1
ATOM 1523 O O . HIS A 1 201 ? -2.211 -23.937 11.618 1.00 42.88 201 HIS A O 1
ATOM 1529 N N . THR A 1 202 ? -4.442 -24.248 11.581 1.00 45.75 202 THR A N 1
ATOM 1530 C CA . THR A 1 202 ? -5.068 -22.951 11.958 1.00 45.75 202 THR A CA 1
ATOM 1531 C C . THR A 1 202 ? -6.251 -22.589 11.047 1.00 45.75 202 THR A C 1
ATOM 1533 O O . THR A 1 202 ? -6.077 -22.259 9.878 1.00 45.75 202 THR A O 1
ATOM 1536 N N . ASP A 1 203 ? -7.456 -22.547 11.619 1.00 58.62 203 ASP A N 1
ATOM 1537 C CA . ASP A 1 203 ? -8.675 -22.000 11.001 1.00 58.62 203 ASP A CA 1
ATOM 1538 C C . ASP A 1 203 ? -8.651 -20.455 10.957 1.00 58.62 203 ASP A C 1
ATOM 1540 O O . ASP A 1 203 ? -9.581 -19.809 11.429 1.00 58.62 203 ASP A O 1
ATOM 1544 N N . GLY A 1 204 ? -7.580 -19.812 10.469 1.00 67.00 204 GLY A N 1
ATOM 1545 C CA . GLY A 1 204 ? -7.504 -18.345 10.493 1.00 67.00 204 GLY A CA 1
ATOM 1546 C C . GLY A 1 204 ? -6.499 -17.695 9.540 1.00 67.00 204 GLY A C 1
ATOM 1547 O O . GLY A 1 204 ? -5.572 -18.314 9.032 1.00 67.00 204 GLY A O 1
ATOM 1548 N N . SER A 1 205 ? -6.707 -16.404 9.299 1.00 75.00 205 SER A N 1
ATOM 1549 C CA . SER A 1 205 ? -5.924 -15.503 8.455 1.00 75.00 205 SER A CA 1
ATOM 1550 C C . SER A 1 205 ? -5.132 -14.490 9.283 1.00 75.00 205 SER A C 1
ATOM 1552 O O . SER A 1 205 ? -5.480 -14.169 10.417 1.00 75.00 205 SER A O 1
ATOM 1554 N N . PHE A 1 206 ? -4.071 -13.944 8.687 1.00 77.19 206 PHE A N 1
ATOM 1555 C CA . PHE A 1 206 ? -3.217 -12.939 9.320 1.00 77.19 206 PHE A CA 1
ATOM 1556 C C . PHE A 1 206 ? -3.242 -11.622 8.554 1.00 77.19 206 PHE A C 1
ATOM 1558 O O . PHE A 1 206 ? -3.099 -11.605 7.330 1.00 77.19 206 PHE A O 1
ATOM 1565 N N . MET A 1 207 ? -3.324 -10.511 9.279 1.00 80.12 207 MET A N 1
ATOM 1566 C CA . MET A 1 207 ? -3.053 -9.183 8.739 1.00 80.12 207 MET A CA 1
ATOM 1567 C C . MET A 1 207 ? -1.978 -8.464 9.543 1.00 80.12 207 MET A C 1
ATOM 1569 O O . MET A 1 207 ? -1.784 -8.718 10.731 1.00 80.12 207 MET A O 1
ATOM 1573 N N . VAL A 1 208 ? -1.274 -7.558 8.868 1.00 81.44 208 VAL A N 1
ATOM 1574 C CA . VAL A 1 208 ? -0.208 -6.750 9.466 1.00 81.44 208 VAL A CA 1
ATOM 1575 C C . VAL A 1 208 ? -0.604 -5.288 9.370 1.00 81.44 208 VAL A C 1
ATOM 1577 O O . VAL A 1 208 ? -0.823 -4.790 8.265 1.00 81.44 208 VAL A O 1
ATOM 1580 N N . ILE A 1 209 ? -0.666 -4.609 10.507 1.00 83.62 209 ILE A N 1
ATOM 1581 C CA . ILE A 1 209 ? -1.056 -3.204 10.634 1.00 83.62 209 ILE A CA 1
ATOM 1582 C C . ILE A 1 209 ? 0.187 -2.333 10.793 1.00 83.62 209 ILE A C 1
ATOM 1584 O O . ILE A 1 209 ? 1.132 -2.711 11.493 1.00 83.62 209 ILE A O 1
ATOM 1588 N N . ASN A 1 210 ? 0.184 -1.163 10.149 1.00 80.75 210 ASN A N 1
ATOM 1589 C CA . ASN A 1 210 ? 1.211 -0.156 10.378 1.00 80.75 210 ASN A CA 1
ATOM 1590 C C . ASN A 1 210 ? 0.989 0.497 11.743 1.00 80.75 210 ASN A C 1
ATOM 1592 O O . ASN A 1 210 ? -0.027 1.153 11.942 1.00 80.75 210 ASN A O 1
ATOM 1596 N N . ASN A 1 211 ? 1.949 0.357 12.650 1.00 86.38 211 ASN A N 1
ATOM 1597 C CA . ASN A 1 211 ? 1.966 1.033 13.945 1.00 86.38 211 ASN A CA 1
ATOM 1598 C C . ASN A 1 211 ? 3.335 1.697 14.181 1.00 86.38 211 ASN A C 1
ATOM 1600 O O . ASN A 1 211 ? 3.855 1.715 15.297 1.00 86.38 211 ASN A O 1
ATOM 1604 N N . GLN A 1 212 ? 3.966 2.219 13.123 1.00 77.00 212 GLN A N 1
ATOM 1605 C CA . GLN A 1 212 ? 5.284 2.861 13.216 1.00 77.00 212 GLN A CA 1
ATOM 1606 C C . GLN A 1 212 ? 5.287 4.064 14.167 1.00 77.00 212 GLN A C 1
ATOM 1608 O O . GLN A 1 212 ? 6.274 4.285 14.865 1.00 77.00 212 GLN A O 1
ATOM 1613 N N . GLY A 1 213 ? 4.160 4.775 14.275 1.00 76.12 213 GLY A N 1
ATOM 1614 C CA . GLY A 1 213 ? 3.966 5.853 15.249 1.00 76.12 213 GLY A CA 1
ATOM 1615 C C . GLY A 1 213 ? 3.816 5.388 16.704 1.00 76.12 213 GLY A C 1
ATOM 1616 O O . GLY A 1 213 ? 3.730 6.231 17.591 1.00 76.12 213 GLY A O 1
ATOM 1617 N N . ARG A 1 214 ? 3.778 4.069 16.969 1.00 81.25 214 ARG A N 1
ATOM 1618 C CA . ARG A 1 214 ? 3.541 3.470 18.300 1.00 81.25 214 ARG A CA 1
ATOM 1619 C C . ARG A 1 214 ? 2.303 4.041 18.999 1.00 81.25 214 ARG A C 1
ATOM 1621 O O . ARG A 1 214 ? 2.303 4.269 20.211 1.00 81.25 214 ARG A O 1
ATOM 1628 N N . GLN A 1 215 ? 1.266 4.286 18.204 1.00 85.31 215 GLN A N 1
ATOM 1629 C CA . GLN A 1 215 ? -0.009 4.845 18.646 1.00 85.31 215 GLN A CA 1
ATOM 1630 C C . GLN A 1 215 ? -0.768 3.846 19.525 1.00 85.31 215 GLN A C 1
ATOM 1632 O O . GLN A 1 215 ? -1.465 4.246 20.453 1.00 85.31 215 GLN A O 1
ATOM 1637 N N . VAL A 1 216 ? -0.589 2.554 19.249 1.00 89.00 216 VAL A N 1
ATOM 1638 C CA . VAL A 1 216 ? -1.123 1.432 20.025 1.00 89.00 216 VAL A CA 1
ATOM 1639 C C . VAL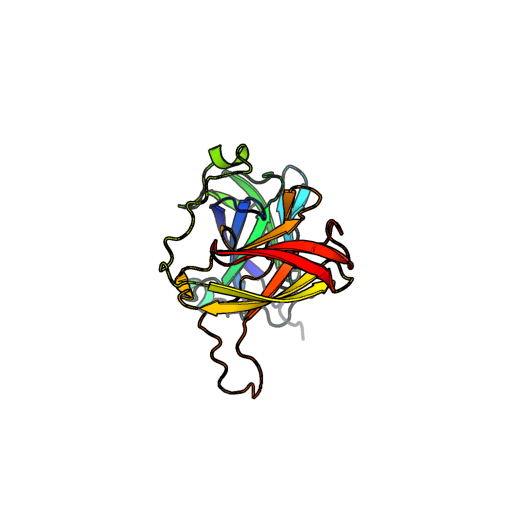 A 1 216 ? 0.035 0.692 20.692 1.00 89.00 216 VAL A C 1
ATOM 1641 O O . VAL A 1 216 ? 1.080 0.490 20.068 1.00 89.00 216 VAL A O 1
ATOM 1644 N N . LYS A 1 217 ? -0.131 0.286 21.951 1.00 91.62 217 LYS A N 1
ATOM 1645 C CA . LYS A 1 217 ? 0.876 -0.435 22.742 1.00 91.62 217 LYS A CA 1
ATOM 1646 C C . LYS A 1 217 ? 0.295 -1.708 23.349 1.00 91.62 217 LYS A C 1
ATOM 1648 O O . LYS A 1 217 ? -0.916 -1.861 23.471 1.00 91.62 217 LYS A O 1
ATOM 1653 N N . ARG A 1 218 ? 1.179 -2.604 23.788 1.00 92.94 218 ARG A N 1
ATOM 1654 C CA . ARG A 1 218 ? 0.811 -3.757 24.618 1.00 92.94 218 ARG A CA 1
ATOM 1655 C C . ARG A 1 218 ? -0.044 -3.326 25.817 1.00 92.94 218 ARG A C 1
ATOM 1657 O O . ARG A 1 218 ? 0.337 -2.404 26.537 1.00 92.94 218 ARG A O 1
ATOM 1664 N N . GLY A 1 219 ? -1.156 -4.020 26.038 1.00 92.75 219 GLY A N 1
ATOM 1665 C CA . GLY A 1 219 ? -2.143 -3.713 27.073 1.00 92.75 219 GLY A CA 1
ATOM 1666 C C . GLY A 1 219 ? -3.238 -2.734 26.640 1.00 92.75 219 GLY A C 1
ATOM 1667 O O . GLY A 1 219 ? -4.170 -2.502 27.406 1.00 92.75 219 GLY A O 1
ATOM 1668 N N . ASP A 1 220 ? -3.155 -2.159 25.438 1.00 94.81 220 ASP A N 1
ATOM 1669 C CA . ASP A 1 220 ? -4.230 -1.336 24.890 1.00 94.81 220 ASP A CA 1
ATOM 1670 C C . ASP A 1 220 ? -5.368 -2.204 24.347 1.00 94.81 220 ASP A C 1
ATOM 1672 O O . ASP A 1 220 ? -5.166 -3.358 23.967 1.00 94.81 220 ASP A O 1
ATOM 1676 N N . HIS A 1 221 ? -6.556 -1.611 24.267 1.00 95.31 221 HIS A N 1
ATOM 1677 C CA . HIS A 1 221 ? -7.710 -2.196 23.600 1.00 95.31 221 HIS A CA 1
ATOM 1678 C C . HIS A 1 221 ? -7.939 -1.507 22.257 1.00 95.31 221 HIS A C 1
ATOM 1680 O O . HIS A 1 221 ? -7.808 -0.284 22.122 1.00 95.31 221 HIS A O 1
ATOM 1686 N N . ILE A 1 222 ? -8.254 -2.308 21.247 1.00 95.88 222 ILE A N 1
ATOM 1687 C CA . ILE A 1 222 ? -8.494 -1.851 19.883 1.00 95.88 222 ILE A CA 1
ATOM 1688 C C . ILE A 1 222 ? -9.789 -2.442 19.328 1.00 95.88 222 ILE A C 1
ATOM 1690 O O . ILE A 1 222 ? -10.249 -3.494 19.765 1.00 95.88 222 ILE A O 1
ATOM 1694 N N . THR A 1 223 ? -10.356 -1.797 18.312 1.00 95.94 223 THR A N 1
ATOM 1695 C CA . THR A 1 223 ? -11.370 -2.433 17.462 1.00 95.94 223 THR A CA 1
ATOM 1696 C C . THR A 1 223 ? -10.687 -2.946 16.209 1.00 95.94 223 THR A C 1
ATOM 1698 O O . THR A 1 223 ? -10.019 -2.193 15.502 1.00 95.94 223 THR A O 1
ATOM 1701 N N . VAL A 1 224 ? -10.857 -4.226 15.911 1.00 91.31 224 VAL A N 1
ATOM 1702 C CA . VAL A 1 224 ? -10.361 -4.824 14.676 1.00 91.31 224 VAL A CA 1
ATOM 1703 C C . VAL A 1 224 ? -11.478 -4.812 13.647 1.00 91.31 224 VAL A C 1
ATOM 1705 O O . VAL A 1 224 ? -12.572 -5.301 13.923 1.00 91.31 224 VAL A O 1
ATOM 1708 N N . VAL A 1 225 ? -11.194 -4.273 12.464 1.00 88.62 225 VAL A N 1
ATOM 1709 C CA . VAL A 1 225 ? -12.133 -4.225 11.346 1.00 88.62 225 VAL A CA 1
ATOM 1710 C C . VAL A 1 225 ? -11.580 -5.037 10.185 1.00 88.62 225 VAL A C 1
ATOM 1712 O O . VAL A 1 225 ? -10.475 -4.776 9.711 1.00 88.62 225 VAL A O 1
ATOM 1715 N N . VAL A 1 226 ? -12.341 -6.022 9.714 1.00 83.81 226 VAL A N 1
ATOM 1716 C CA . VAL A 1 226 ? -11.981 -6.868 8.571 1.00 83.81 226 VAL A CA 1
ATOM 1717 C C . VAL A 1 226 ? -13.156 -6.915 7.609 1.00 83.81 226 VAL A C 1
ATOM 1719 O O . VAL A 1 226 ? -14.221 -7.420 7.948 1.00 83.81 226 VAL A O 1
ATOM 1722 N N . VAL A 1 227 ? -12.965 -6.378 6.404 1.00 78.25 227 VAL A N 1
ATOM 1723 C CA . VAL A 1 227 ? -14.015 -6.275 5.373 1.00 78.25 227 VAL A CA 1
ATOM 1724 C C . VAL A 1 227 ? -15.293 -5.597 5.909 1.00 78.25 227 VAL A C 1
ATOM 1726 O O . VAL A 1 227 ? -16.408 -5.926 5.534 1.00 78.25 227 VAL A O 1
ATOM 1729 N N . GLY A 1 228 ? -15.148 -4.632 6.821 1.00 77.75 228 GLY A N 1
ATOM 1730 C CA . GLY A 1 228 ? -16.275 -3.935 7.456 1.00 77.75 228 GLY A CA 1
ATOM 1731 C C . GLY A 1 228 ? -16.955 -4.668 8.622 1.00 77.75 228 GLY A C 1
ATOM 1732 O O . GLY A 1 228 ? -17.791 -4.047 9.283 1.00 77.75 228 GLY A O 1
ATOM 1733 N N . LEU A 1 229 ? -16.593 -5.925 8.914 1.00 85.38 229 LEU A N 1
ATOM 1734 C CA . LEU A 1 229 ? -16.955 -6.599 10.166 1.00 85.38 229 LEU A CA 1
ATOM 1735 C C . LEU A 1 229 ? -16.085 -6.071 11.296 1.00 85.38 229 LEU A C 1
ATOM 1737 O O . LEU A 1 229 ? -14.879 -5.915 11.118 1.00 85.38 229 LEU A O 1
ATOM 1741 N N . GLU A 1 2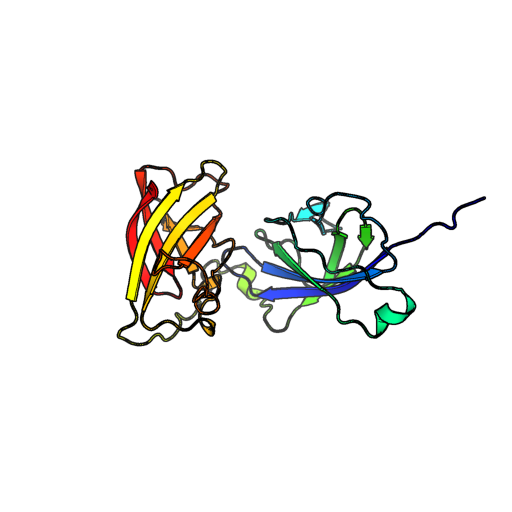30 ? -16.683 -5.832 12.455 1.00 92.12 230 GLU A N 1
ATOM 1742 C CA . GLU A 1 230 ? -16.008 -5.208 13.588 1.00 92.12 230 GLU A CA 1
ATOM 1743 C C . GLU A 1 230 ? -16.001 -6.155 14.786 1.00 92.12 230 GLU A C 1
ATOM 1745 O O . GLU A 1 230 ? -17.039 -6.692 15.170 1.00 92.12 230 GLU A O 1
ATOM 1750 N N . GLN A 1 231 ? -14.832 -6.324 15.401 1.00 94.44 231 GLN A N 1
ATOM 1751 C CA . GLN A 1 231 ? -14.711 -6.883 16.741 1.00 94.44 231 GLN A CA 1
ATOM 1752 C C . GLN A 1 231 ? -14.098 -5.814 17.651 1.00 94.44 231 GLN A C 1
ATOM 1754 O O . GLN A 1 231 ? -12.903 -5.521 17.521 1.00 94.44 231 GLN A O 1
ATOM 1759 N N . PRO A 1 232 ? -14.895 -5.189 18.532 1.00 96.44 232 PRO A N 1
ATOM 1760 C CA . PRO A 1 232 ? -14.387 -4.218 19.485 1.00 96.44 232 PRO A CA 1
ATOM 1761 C C . PRO A 1 232 ? -13.649 -4.901 20.638 1.00 96.44 232 PRO A C 1
ATOM 1763 O O . PRO A 1 232 ? -13.803 -6.098 20.876 1.00 96.44 232 PRO A O 1
ATOM 1766 N N . ASP A 1 233 ? -12.901 -4.088 21.378 1.00 95.38 233 ASP A N 1
ATOM 1767 C CA . ASP A 1 233 ? -12.357 -4.411 22.699 1.00 95.38 233 ASP A CA 1
ATOM 1768 C C . ASP A 1 233 ? -11.347 -5.568 22.687 1.00 95.38 233 ASP A C 1
ATOM 1770 O O . ASP A 1 233 ? -11.251 -6.375 23.608 1.00 95.38 233 ASP A O 1
ATOM 1774 N N . VAL A 1 234 ? -10.571 -5.660 21.606 1.00 96.19 234 VAL A N 1
ATOM 1775 C CA . VAL A 1 234 ? -9.521 -6.665 21.464 1.00 96.19 234 VAL A CA 1
ATOM 1776 C C . VAL A 1 234 ? -8.257 -6.177 22.159 1.00 96.19 234 VAL A C 1
ATOM 1778 O O . VAL A 1 234 ? -7.700 -5.142 21.788 1.00 96.19 234 VAL A O 1
ATOM 1781 N N . LEU A 1 235 ? -7.792 -6.946 23.143 1.00 96.75 235 LEU A N 1
ATOM 1782 C CA . LEU A 1 235 ? -6.556 -6.678 23.871 1.00 96.75 235 LEU A CA 1
ATOM 1783 C C . LEU A 1 235 ? -5.329 -6.889 22.974 1.00 96.75 235 LEU A C 1
ATOM 1785 O O . LEU A 1 235 ? -5.217 -7.896 22.272 1.00 96.75 235 LEU A O 1
ATOM 1789 N N . VAL A 1 236 ? -4.388 -5.951 23.040 1.00 95.06 236 VAL A N 1
ATOM 1790 C CA . VAL A 1 236 ? -3.084 -6.052 22.379 1.00 95.06 236 VAL A CA 1
ATOM 1791 C C . VAL A 1 236 ? -2.083 -6.744 23.301 1.00 95.06 236 VAL A C 1
ATOM 1793 O O . VAL A 1 236 ? -1.718 -6.213 24.354 1.00 95.06 236 VAL A O 1
ATOM 1796 N N . GLU A 1 237 ? -1.613 -7.916 22.880 1.00 91.00 237 GLU A N 1
ATOM 1797 C CA . GLU A 1 237 ? -0.628 -8.755 23.574 1.00 91.00 237 GLU A CA 1
ATOM 1798 C C . GLU A 1 237 ? 0.820 -8.523 23.148 1.00 91.00 237 GLU A C 1
ATOM 1800 O O . GLU A 1 237 ? 1.108 -7.928 22.085 1.00 91.00 237 GLU A O 1
#

Foldseek 3Di:
DDDDPLPWAKDWPAWEWAAQALLAIKIKTWIATESDPDQPAAQQPWWKAFPPVRDIQGDPDRDPDDDHDYPVCPVVDGTDIDMTHDRQPPDDQQTFMWTDGSNHIDGRHGYHYDPRDDPVVNPDPCPVPPQPPFDPPKAKAWPAWEDPVQQKIKTKIAIDRDALVLWDQRQWFKAQPVVRDTWTWPDTPSNPPPPPPDDPDDNIDMTMTGRNVVSDDQQGWMWGTTSNHIDGGHGYD

Organism: NCBI:txid1049564

Radius of gyration: 20.25 Å; chains: 1; bounding box: 66×49×55 Å

Sequence (237 aa):
MQRAPSSGRLEVEKIILGGRGLQGTRIEVRYRLIDVKEFPAHPMTTSIVDDQSRQLIQISKLPMLVAPVPAEKAASTPPGKLYFWDQEGIIKPGSKISVMVAGLASLHLPVEAGPDYDPAAAQVAEAVIEKPKLPADATLKVHQVKDSGNGLLNVWFSTTGVDAITAGAEHTYVINQKTGEKLPVLRVPRIGLLAPKHLEHTDGSFMVINNQGRQVKRGDHITVVVVGLEQPDVLVE